Protein AF-0000000080173043 (afdb_homodimer)

Organism: Aquarana catesbeiana (NCBI:txid8400)

Sequence (232 aa):
FSINLGTAENNLAIHFDARFDYLGWKRTIVFNSLKAGAFGEELRESFFPLQDGSDTLVCFQFEKDKFLVQLPTGKPLSFPVRFPIEEITYLSISYLQLKSITINEASRNRGAACPTFSINLGTAENNLAIHFDARFDYLGWKRTIVFNSLKAGAFGEELRESFFPLQDGSDTLVCFQFEKDKFLVQLPTGKPLSFPVRFPIEEITYLSISYLQLKSITINEASRNRGAACPT

Secondary structure (DSSP, 8-state):
-EEEEEEETTEEEEEEEEE---TTPPPEEEEEEEETTEE---EEE------TTS-EEEEEEE-SSEEEEE-SSSSPEEEE--S--S---EEEEESSEEEEEEEEEE-TT-------/-EEEEEEETTEEEEEEEEE---TTPPPEEEEEEEETTEE---EEE------TTS-EEEEEEE-SSEEEEE-SSSSPEEEE--S--S---EEEEESSEEEEEEEEEE-TT-------

InterPro domains:
  IPR001079 Galectin, carbohydrate recognition domain [PF00337] (1-102)
  IPR001079 Galectin, carbohydrate recognition domain [PS51304] (1-104)
  IPR001079 Galectin, carbohydrate recognition domain [SM00276] (1-104)
  IPR001079 Galectin, carbohydrate recognition domain [SM00908] (1-103)
  IPR001079 Galectin, carbohydrate recognition domain [cd00070] (1-94)
  IPR013320 Concanavalin A-like lectin/glucanase domain superfamily [SSF49899] (1-102)
  IPR044156 Galectin-like [PTHR11346] (1-103)

Radius of gyration: 17.74 Å; Cα contacts (8 Å, |Δi|>4): 569; chains: 2; bounding box: 37×51×38 Å

Solvent-accessible surface area (backbone atoms only — not comparable to full-atom values): 12752 Å² total; per-residue (Å²): 75,34,44,34,38,13,62,39,98,41,31,22,62,36,35,40,34,48,42,68,63,58,94,84,43,73,45,31,32,36,37,33,32,25,55,85,67,39,70,62,72,75,45,77,37,73,76,60,72,71,59,88,81,44,68,43,52,42,33,40,32,60,51,96,61,29,34,39,38,35,48,79,50,80,73,62,44,78,43,64,54,84,62,94,68,95,61,67,35,21,36,46,65,41,93,53,39,80,25,31,43,32,40,34,28,14,31,85,85,54,89,63,76,77,89,116,74,36,43,35,37,13,62,38,98,42,31,22,61,35,36,40,33,49,43,67,61,57,95,83,43,74,46,30,32,37,36,32,32,24,56,84,68,38,70,58,72,74,45,76,37,72,77,63,74,70,58,87,81,44,68,44,52,41,33,41,33,60,50,95,62,30,34,39,38,34,48,80,50,78,72,62,44,78,43,66,55,84,62,95,69,95,60,69,35,21,36,45,66,40,93,54,42,81,26,31,46,32,40,34,28,15,31,86,83,55,88,63,76,77,88,115

Nearest PDB structures (foldseek):
  3wud-assembly1_A-2  TM=9.381E-01  e=2.881E-07  Xenopus laevis
  1gan-assembly1_B  TM=9.298E-01  e=5.821E-07  Rhinella arenarum
  1a78-assembly1_B  TM=9.290E-01  e=1.055E-06  Rhinella arenarum
  3ajy-assembly1_C  TM=9.252E-01  e=2.794E-06  unclassified
  3ajz-assembly1_A  TM=8.209E-01  e=4.547E-06  unclassified

pLDDT: mean 87.27, std 15.91, range [34.16, 98.62]

Foldseek 3Di:
DWKFWAADPQFTQKIWDFDDDDPPDQTKIWIWTGDNNDIDDIDIDRDHPDDPPDDWDWDWFDDPFWIWIDTPDDGTDIGTRPDDGPDTDDMDDPPDDDDDDDDDDDDPPDRDDPDD/DWKFWAADPQFTQKIWDFDDDDPPDQTKIWIWTGDNNDIDDIDIDNDHPDDPPDDWDWDWFDDPFWIWIDTPDDGTDIDTRPDDGPDTDDMDDPPDDDDDDDDDDDDPPDRDDDDD

Structure (mmCIF, N/CA/C/O backbone):
data_AF-0000000080173043-model_v1
#
loop_
_entity.id
_entity.type
_entity.pdbx_description
1 polymer Galectin
#
loop_
_atom_site.group_PDB
_atom_site.id
_atom_site.type_symbol
_atom_site.label_atom_id
_atom_site.label_alt_id
_atom_site.label_comp_id
_atom_site.label_asym_id
_atom_site.label_entity_id
_atom_site.label_seq_id
_atom_site.pdbx_PDB_ins_code
_atom_site.Cartn_x
_atom_site.Cartn_y
_atom_site.Cartn_z
_atom_site.occupancy
_atom_site.B_iso_or_equiv
_atom_site.auth_seq_id
_atom_site.auth_comp_id
_atom_site.auth_asym_id
_atom_site.auth_atom_id
_atom_site.pdbx_PDB_model_num
ATOM 1 N N . PHE A 1 1 ? -7.516 11.68 9.609 1 91.19 1 PHE A N 1
ATOM 2 C CA . PHE A 1 1 ? -6.969 10.344 9.422 1 91.19 1 PHE A CA 1
ATOM 3 C C . PHE A 1 1 ? -5.473 10.406 9.133 1 91.19 1 PHE A C 1
ATOM 5 O O . PHE A 1 1 ? -4.953 11.461 8.766 1 91.19 1 PHE A O 1
ATOM 12 N N . SER A 1 2 ? -4.828 9.297 9.328 1 95.06 2 SER A N 1
ATOM 13 C CA . SER A 1 2 ? -3.391 9.25 9.07 1 95.06 2 SER A CA 1
ATOM 14 C C . SER A 1 2 ? -3.006 7.996 8.297 1 95.06 2 SER A C 1
ATOM 16 O O . SER A 1 2 ? -3.682 6.969 8.391 1 95.06 2 SER A O 1
ATOM 18 N N . ILE A 1 3 ? -2.039 8.156 7.488 1 96.62 3 ILE A N 1
ATOM 19 C CA . ILE A 1 3 ? -1.404 7.062 6.766 1 96.62 3 ILE A CA 1
ATOM 20 C C . ILE A 1 3 ? 0.094 7.047 7.062 1 96.62 3 ILE A C 1
ATOM 22 O O . ILE A 1 3 ? 0.768 8.07 6.938 1 96.62 3 ILE A O 1
ATOM 26 N N . ASN A 1 4 ? 0.562 5.887 7.445 1 97.94 4 ASN A N 1
ATOM 27 C CA . ASN A 1 4 ? 1.963 5.734 7.828 1 97.94 4 ASN A CA 1
ATOM 28 C C . ASN A 1 4 ? 2.674 4.715 6.941 1 97.94 4 ASN A C 1
ATOM 30 O O . ASN A 1 4 ? 2.152 3.625 6.695 1 97.94 4 ASN A O 1
ATOM 34 N N . LEU A 1 5 ? 3.816 5.105 6.414 1 98.06 5 LEU A N 1
ATOM 35 C CA . LEU A 1 5 ? 4.676 4.195 5.668 1 98.06 5 LEU A CA 1
ATOM 36 C C . LEU A 1 5 ? 6.09 4.188 6.246 1 98.06 5 LEU A C 1
ATOM 38 O O . LEU A 1 5 ? 6.637 5.246 6.566 1 98.06 5 LEU A O 1
ATOM 42 N N . GLY A 1 6 ? 6.641 3.047 6.434 1 97.94 6 GLY A N 1
ATOM 43 C CA . GLY A 1 6 ? 8 2.91 6.934 1 97.94 6 GLY A CA 1
ATOM 44 C C . GLY A 1 6 ? 8.438 1.466 7.094 1 97.94 6 GLY A C 1
ATOM 45 O O . GLY A 1 6 ? 8.125 0.623 6.25 1 97.94 6 GLY A O 1
ATOM 46 N N . THR A 1 7 ? 9.234 1.204 8.117 1 97.12 7 THR A N 1
ATOM 47 C CA . THR A 1 7 ? 9.727 -0.153 8.312 1 97.12 7 THR A CA 1
ATOM 48 C C . THR A 1 7 ? 9.141 -0.759 9.586 1 97.12 7 THR A C 1
ATOM 50 O O . THR A 1 7 ? 9.211 -1.973 9.797 1 97.12 7 THR A O 1
ATOM 53 N N . ALA A 1 8 ? 8.664 0.053 10.43 1 96.5 8 ALA A N 1
ATOM 54 C CA . ALA A 1 8 ? 8.023 -0.346 11.68 1 96.5 8 ALA A CA 1
ATOM 55 C C . ALA A 1 8 ? 7.164 0.783 12.242 1 96.5 8 ALA A C 1
ATOM 57 O O . ALA A 1 8 ? 7.227 1.918 11.766 1 96.5 8 ALA A O 1
ATOM 58 N N . GLU A 1 9 ? 6.297 0.465 13.203 1 96.81 9 GLU A N 1
ATOM 59 C CA . GLU A 1 9 ? 5.414 1.443 13.836 1 96.81 9 GLU A CA 1
ATOM 60 C C . GLU A 1 9 ? 6.207 2.625 14.391 1 96.81 9 GLU A C 1
ATOM 62 O O . GLU A 1 9 ? 5.723 3.758 14.391 1 96.81 9 GLU A O 1
ATOM 67 N N . ASN A 1 10 ? 7.473 2.32 14.844 1 97.69 10 ASN A N 1
ATOM 68 C CA . ASN A 1 10 ? 8.266 3.387 15.445 1 97.69 10 ASN A CA 1
ATOM 69 C C . ASN A 1 10 ? 9.32 3.914 14.477 1 97.69 10 ASN A C 1
ATOM 71 O O . ASN A 1 10 ? 10.25 4.621 14.883 1 97.69 10 ASN A O 1
ATOM 75 N N . ASN A 1 11 ? 9.367 3.496 13.258 1 97.81 11 ASN A N 1
ATOM 76 C CA . ASN A 1 11 ? 10.258 3.951 12.195 1 97.81 11 ASN A CA 1
ATOM 77 C C . ASN A 1 11 ? 9.5 4.254 10.906 1 97.81 11 ASN A C 1
ATOM 79 O O . ASN A 1 11 ? 9.438 3.418 10.008 1 97.81 11 ASN A O 1
ATOM 83 N N . LEU A 1 12 ? 8.945 5.465 10.836 1 98.38 12 LEU A N 1
ATOM 84 C CA . LEU A 1 12 ? 8.117 5.902 9.727 1 98.38 12 LEU A CA 1
ATOM 85 C C . LEU A 1 12 ? 8.891 6.832 8.797 1 98.38 12 LEU A C 1
ATOM 87 O O . LEU A 1 12 ? 9.391 7.871 9.227 1 98.38 12 LEU A O 1
ATOM 91 N N . ALA A 1 13 ? 9.039 6.402 7.539 1 98.31 13 ALA A N 1
ATOM 92 C CA . ALA A 1 13 ? 9.617 7.277 6.527 1 98.31 13 ALA A CA 1
ATOM 93 C C . ALA A 1 13 ? 8.734 8.5 6.285 1 98.31 13 ALA A C 1
ATOM 95 O O . ALA A 1 13 ? 9.234 9.602 6.078 1 98.31 13 ALA A O 1
ATOM 96 N N . ILE A 1 14 ? 7.453 8.297 6.363 1 98.5 14 ILE A N 1
ATOM 97 C CA . ILE A 1 14 ? 6.508 9.391 6.195 1 98.5 14 ILE A CA 1
ATOM 98 C C . ILE A 1 14 ? 5.246 9.117 7.008 1 98.5 14 ILE A C 1
ATOM 100 O O . ILE A 1 14 ? 4.711 8.008 6.977 1 98.5 14 ILE A O 1
ATOM 104 N N . HIS A 1 15 ? 4.84 9.977 7.797 1 98.5 15 HIS A N 1
ATOM 105 C CA . HIS A 1 15 ? 3.562 10.094 8.492 1 98.5 15 HIS A CA 1
ATOM 106 C C . HIS A 1 15 ? 2.686 11.164 7.852 1 98.5 15 HIS A C 1
ATOM 108 O O . HIS A 1 15 ? 3.051 12.344 7.828 1 98.5 15 HIS A O 1
ATOM 114 N N . PHE A 1 16 ? 1.688 10.789 7.234 1 97.81 16 PHE A N 1
ATOM 115 C CA . PHE A 1 16 ? 0.686 11.672 6.645 1 97.81 16 PHE A CA 1
ATOM 116 C C . PHE A 1 16 ? -0.524 11.805 7.562 1 97.81 16 PHE A C 1
ATOM 118 O O . PHE A 1 16 ? -1.125 10.805 7.953 1 97.81 16 PHE A O 1
ATOM 125 N N . ASP A 1 17 ? -0.94 13.07 7.844 1 96 17 ASP A N 1
ATOM 126 C CA . ASP A 1 17 ? -2.061 13.312 8.75 1 96 17 ASP A CA 1
ATOM 127 C C . ASP A 1 17 ? -2.965 14.422 8.219 1 96 17 ASP A C 1
ATOM 129 O O . ASP A 1 17 ? -2.547 15.578 8.125 1 96 17 ASP A O 1
ATOM 133 N N . ALA A 1 18 ? -4.129 14.062 7.797 1 93.19 18 ALA A N 1
ATOM 134 C CA . ALA A 1 18 ? -5.145 15.023 7.387 1 93.19 18 ALA A CA 1
ATOM 135 C C . ALA A 1 18 ? -6.027 15.43 8.562 1 93.19 18 ALA A C 1
ATOM 137 O O . ALA A 1 18 ? -6.848 14.633 9.031 1 93.19 18 ALA A O 1
ATOM 138 N N . ARG A 1 19 ? -5.836 16.578 9.031 1 90.25 19 ARG A N 1
ATOM 139 C CA . ARG A 1 19 ? -6.574 17.078 10.188 1 90.25 19 ARG 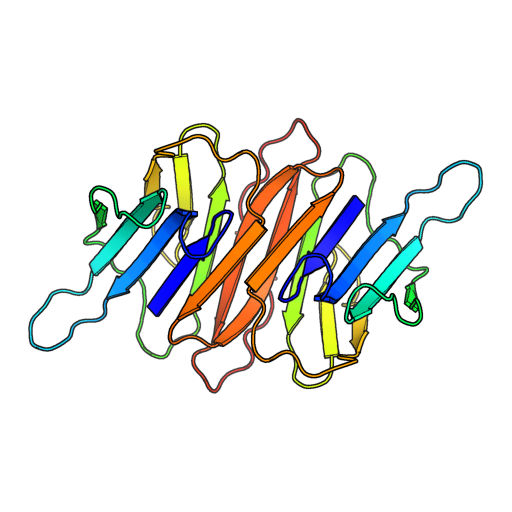A CA 1
ATOM 140 C C . ARG A 1 19 ? -7.738 17.953 9.758 1 90.25 19 ARG A C 1
ATOM 142 O O . ARG A 1 19 ? -7.531 19.062 9.25 1 90.25 19 ARG A O 1
ATOM 149 N N . PHE A 1 20 ? -8.859 17.422 9.977 1 85.75 20 PHE A N 1
ATOM 150 C CA . PHE A 1 20 ? -10.062 18.156 9.586 1 85.75 20 PHE A CA 1
ATOM 151 C C . PHE A 1 20 ? -10.461 19.156 10.664 1 85.75 20 PHE A C 1
ATOM 153 O O . PHE A 1 20 ? -10.086 19 11.828 1 85.75 20 PHE A O 1
ATOM 160 N N . ASP A 1 21 ? -10.891 20.219 10.211 1 72.56 21 ASP A N 1
ATOM 161 C CA . ASP A 1 21 ? -11.25 21.344 11.078 1 72.56 21 ASP A CA 1
ATOM 162 C C . ASP A 1 21 ? -12.094 20.875 12.258 1 72.56 21 ASP A C 1
ATOM 164 O O . ASP A 1 21 ? -13.062 20.141 12.086 1 72.56 21 ASP A O 1
ATOM 168 N N . TYR A 1 22 ? -11.297 20.875 13.461 1 66 22 TYR A N 1
ATOM 169 C CA . TYR A 1 22 ? -12.109 20.828 14.672 1 66 22 TYR A CA 1
ATOM 170 C C . TYR A 1 22 ? -11.891 22.062 15.531 1 66 22 TYR A C 1
ATOM 172 O O . TYR A 1 22 ? -10.75 22.484 15.734 1 66 22 TYR A O 1
ATOM 180 N N . LEU A 1 23 ? -12.898 22.531 16.031 1 63.47 23 LEU A N 1
ATOM 181 C CA . LEU A 1 23 ? -13.023 23.594 17.016 1 63.47 23 LEU A CA 1
ATOM 182 C C . LEU A 1 23 ? -12.195 24.812 16.609 1 63.47 23 LEU A C 1
ATOM 184 O O . LEU A 1 23 ? -11.422 25.328 17.422 1 63.47 23 LEU A O 1
ATOM 188 N N . GLY A 1 24 ? -12.172 25.156 15.32 1 67.75 24 GLY A N 1
ATOM 189 C CA . GLY A 1 24 ? -11.562 26.438 14.984 1 67.75 24 GLY A CA 1
ATOM 190 C C . GLY A 1 24 ? -10.211 26.297 14.32 1 67.75 24 GLY A C 1
ATOM 191 O O . GLY A 1 24 ? -9.641 27.281 13.836 1 67.75 24 GLY A O 1
ATOM 192 N N . TRP A 1 25 ? -9.703 25.094 14.391 1 69.94 25 TRP A N 1
ATOM 193 C CA . TRP A 1 25 ? -8.414 24.922 13.727 1 69.94 25 TRP A CA 1
ATOM 194 C C . TRP A 1 25 ? -8.609 24.688 12.227 1 69.94 25 TRP A C 1
ATOM 196 O O . TRP A 1 25 ? -9.609 24.109 11.805 1 69.94 25 TRP A O 1
ATOM 206 N N . LYS A 1 26 ? -7.793 25.328 11.477 1 83.5 26 LYS A N 1
ATOM 207 C CA . LYS A 1 26 ? -7.805 25.203 10.023 1 83.5 26 LYS A CA 1
ATOM 208 C C . LYS A 1 26 ? -7.465 23.766 9.594 1 83.5 26 LYS A C 1
ATOM 210 O O . LYS A 1 26 ? -6.617 23.125 10.203 1 83.5 26 LYS A O 1
ATOM 215 N N . ARG A 1 27 ? -8.227 23.297 8.672 1 89.56 27 ARG A N 1
ATOM 216 C CA . ARG A 1 27 ? -7.902 22.031 8.023 1 89.56 27 ARG A CA 1
ATOM 217 C C . ARG A 1 27 ? -6.461 22.031 7.52 1 89.56 27 ARG A C 1
ATOM 219 O O . ARG A 1 27 ? -6.031 22.969 6.859 1 89.56 27 ARG A O 1
ATOM 226 N N . THR A 1 28 ? -5.742 21.016 7.918 1 93.25 28 THR A N 1
ATOM 227 C CA . THR A 1 28 ? -4.324 21.016 7.574 1 93.25 28 THR A CA 1
ATOM 228 C C . THR A 1 28 ? -3.834 19.609 7.293 1 93.25 28 THR A C 1
ATOM 230 O O . THR A 1 28 ? -4.297 18.641 7.914 1 93.25 28 THR A O 1
ATOM 233 N N . ILE A 1 29 ? -3.018 19.531 6.332 1 95.56 29 ILE A N 1
ATOM 234 C CA . ILE A 1 29 ? -2.264 18.297 6.113 1 95.56 29 ILE A CA 1
ATOM 235 C C . ILE A 1 29 ? -0.888 18.406 6.762 1 95.56 29 ILE A C 1
ATOM 237 O O . ILE A 1 29 ? -0.167 19.391 6.539 1 95.56 29 ILE A O 1
ATOM 241 N N . VAL A 1 30 ? -0.576 17.469 7.574 1 97.12 30 VAL A N 1
ATOM 242 C CA . VAL A 1 30 ? 0.708 17.469 8.266 1 97.12 30 VAL A CA 1
ATOM 243 C C . VAL A 1 30 ? 1.531 16.25 7.836 1 97.12 30 VAL A C 1
ATOM 245 O O . VAL A 1 30 ? 1.024 15.125 7.805 1 97.12 30 VAL A O 1
ATOM 248 N N . PHE A 1 31 ? 2.809 16.5 7.445 1 98.38 31 PHE A N 1
ATOM 249 C CA . PHE A 1 31 ? 3.785 15.453 7.188 1 98.38 31 PHE A CA 1
ATOM 250 C C . PHE A 1 31 ? 4.852 15.422 8.281 1 98.38 31 PHE A C 1
ATOM 252 O O . PHE A 1 31 ? 5.207 16.469 8.828 1 98.38 31 PHE A O 1
ATOM 259 N N . ASN A 1 32 ? 5.285 14.273 8.57 1 98.62 32 ASN A N 1
ATOM 260 C CA . ASN A 1 32 ? 6.422 14.086 9.469 1 98.62 32 ASN A CA 1
ATOM 261 C C . ASN A 1 32 ? 7.102 12.742 9.242 1 98.62 32 ASN A C 1
ATOM 263 O O . ASN A 1 32 ? 6.672 11.961 8.391 1 98.62 32 ASN A O 1
ATOM 267 N N . SER A 1 33 ? 8.18 12.5 9.844 1 98.56 33 SER A N 1
ATOM 268 C CA . SER A 1 33 ? 8.844 11.203 9.93 1 98.56 33 SER A CA 1
ATOM 269 C C . SER A 1 33 ? 9.039 10.781 11.383 1 98.56 33 SER A C 1
ATOM 271 O O . SER A 1 33 ? 8.93 11.602 12.297 1 98.56 33 SER A O 1
ATOM 273 N N . LEU A 1 34 ? 9.133 9.609 11.586 1 98.44 34 LEU A N 1
ATOM 274 C CA . LEU A 1 34 ? 9.391 9.031 12.898 1 98.44 34 LEU A CA 1
ATOM 275 C C . LEU A 1 34 ? 10.617 8.125 12.867 1 98.44 34 LEU A C 1
ATOM 277 O O . LEU A 1 34 ? 10.664 7.152 12.109 1 98.44 34 LEU A O 1
ATOM 281 N N . LYS A 1 35 ? 11.594 8.492 13.633 1 97.38 35 LYS A N 1
ATOM 282 C CA . LYS A 1 35 ? 12.812 7.691 13.711 1 97.38 35 LYS A CA 1
ATOM 283 C C . LYS A 1 35 ? 13.055 7.203 15.141 1 97.38 35 LYS A C 1
ATOM 285 O O . LYS A 1 35 ? 13.195 8.008 16.062 1 97.38 35 LYS A O 1
ATOM 290 N N . ALA A 1 36 ? 13.039 5.906 15.258 1 96.81 36 ALA A N 1
ATOM 291 C CA . ALA A 1 36 ? 13.266 5.293 16.562 1 96.81 36 ALA A CA 1
ATOM 292 C C . ALA A 1 36 ? 12.312 5.867 17.609 1 96.81 36 ALA A C 1
ATOM 294 O O . ALA A 1 36 ? 12.734 6.242 18.703 1 96.81 36 ALA A O 1
ATOM 295 N N . GLY A 1 37 ? 11.086 6.086 17.188 1 97.56 37 GLY A N 1
ATOM 296 C CA . GLY A 1 37 ? 10.031 6.496 18.094 1 97.56 37 GLY A CA 1
ATOM 297 C C . GLY A 1 37 ? 9.984 7.996 18.328 1 97.56 37 GLY A C 1
ATOM 298 O O . GLY A 1 37 ? 9.203 8.484 19.141 1 97.56 37 GLY A O 1
ATOM 299 N N . ALA A 1 38 ? 10.82 8.734 17.625 1 98.06 38 ALA A N 1
ATOM 300 C CA . ALA A 1 38 ? 10.836 10.188 17.797 1 98.06 38 ALA A CA 1
ATOM 301 C C . ALA A 1 38 ? 10.406 10.883 16.5 1 98.06 38 ALA A C 1
ATOM 303 O O . ALA A 1 38 ? 10.992 10.656 15.445 1 98.06 38 ALA A O 1
ATOM 304 N N . PHE A 1 39 ? 9.492 11.711 16.641 1 98.25 39 PHE A N 1
ATOM 305 C CA . PHE A 1 39 ? 9.031 12.492 15.508 1 98.25 39 PHE A CA 1
ATOM 306 C C . PHE A 1 39 ? 10.055 13.555 15.133 1 98.25 39 PHE A C 1
ATOM 308 O O . PHE A 1 39 ? 10.734 14.109 16 1 98.25 39 PHE A O 1
ATOM 315 N N . GLY A 1 40 ? 10.156 13.812 13.805 1 98.19 40 GLY A N 1
ATOM 316 C CA . GLY A 1 40 ? 10.93 14.945 13.328 1 98.19 40 GLY A CA 1
ATOM 317 C C . GLY A 1 40 ? 10.148 16.25 13.32 1 98.19 40 GLY A C 1
ATOM 318 O O . GLY A 1 40 ? 9.297 16.469 14.188 1 98.19 40 GLY A O 1
ATOM 319 N N . GLU A 1 41 ? 10.547 17.109 12.398 1 98.06 41 GLU A N 1
ATOM 320 C CA . GLU A 1 41 ? 9.852 18.391 12.25 1 98.06 41 GLU A CA 1
ATOM 321 C C . GLU A 1 41 ? 8.602 18.234 11.383 1 98.06 41 GLU A C 1
ATOM 323 O O . GLU A 1 41 ? 8.664 17.656 10.297 1 98.06 41 GLU A O 1
ATOM 328 N N . GLU A 1 42 ? 7.559 18.75 11.852 1 98 42 GLU A N 1
ATOM 329 C CA . GLU A 1 42 ? 6.328 18.703 11.062 1 98 42 GLU A CA 1
ATOM 330 C C . GLU A 1 42 ? 6.414 19.625 9.852 1 98 42 GLU A C 1
ATOM 332 O O . GLU A 1 42 ? 6.941 20.734 9.953 1 98 42 GLU A O 1
ATOM 337 N N . LEU A 1 43 ? 6.016 19.172 8.766 1 97.69 43 LEU A N 1
ATOM 338 C CA . LEU A 1 43 ? 5.715 19.984 7.594 1 97.69 43 LEU A CA 1
ATOM 339 C C . LEU A 1 43 ? 4.211 20.125 7.398 1 97.69 43 LEU A C 1
ATOM 341 O O . LEU A 1 43 ? 3.504 19.125 7.258 1 97.69 43 LEU A O 1
ATOM 345 N N . ARG A 1 44 ? 3.725 21.297 7.355 1 95.75 44 ARG A N 1
ATOM 346 C CA . ARG A 1 44 ? 2.291 21.547 7.289 1 95.75 44 ARG A CA 1
ATOM 347 C C . ARG A 1 44 ? 1.912 22.203 5.957 1 95.75 44 ARG A C 1
ATOM 349 O O . ARG A 1 44 ? 2.623 23.078 5.461 1 95.75 44 ARG A O 1
ATOM 356 N N . GLU A 1 45 ? 0.879 21.672 5.438 1 94.5 45 GLU A N 1
ATOM 357 C CA . GLU A 1 45 ? 0.344 22.219 4.188 1 94.5 45 GLU A CA 1
ATOM 358 C C . GLU A 1 45 ? -1.039 22.828 4.398 1 94.5 45 GLU A C 1
ATOM 360 O O . GLU A 1 45 ? -1.891 22.234 5.066 1 94.5 45 GLU A O 1
ATOM 365 N N . SER A 1 46 ? -1.256 23.984 3.775 1 87.25 46 SER A N 1
ATOM 366 C CA . SER A 1 46 ? -2.543 24.656 3.92 1 87.25 46 SER A CA 1
ATOM 367 C C . SER A 1 46 ? -3.529 24.203 2.852 1 87.25 46 SER A C 1
ATOM 369 O O . SER A 1 46 ? -4.746 24.312 3.037 1 87.25 46 SER A O 1
ATOM 371 N N . PHE A 1 47 ? -3.031 23.812 1.778 1 89.69 47 PHE A N 1
ATOM 372 C CA . PHE A 1 47 ? -3.902 23.25 0.749 1 89.69 47 PHE A CA 1
ATOM 373 C C . PHE A 1 47 ? -4.543 21.953 1.226 1 89.69 47 PHE A C 1
ATOM 375 O O . PHE A 1 47 ? -3.846 21 1.579 1 89.69 47 PHE A O 1
ATOM 382 N N . PHE A 1 48 ? -5.836 21.922 1.292 1 91.12 48 PHE A N 1
ATOM 383 C CA . PHE A 1 48 ? -6.555 20.797 1.878 1 91.12 48 PHE A CA 1
ATOM 384 C C . PHE A 1 48 ? -7.637 20.281 0.932 1 91.12 48 PHE A C 1
ATOM 386 O O . PHE A 1 48 ? -8.812 20.625 1.09 1 91.12 48 PHE A O 1
ATOM 393 N N . PRO A 1 49 ? -7.363 19.438 0.031 1 91.19 49 PRO A N 1
ATOM 394 C CA . PRO A 1 49 ? -8.289 18.969 -1.007 1 91.19 49 PRO A CA 1
ATOM 395 C C . PRO A 1 49 ? -9.078 17.734 -0.59 1 91.19 49 PRO A C 1
ATOM 397 O O . PRO A 1 49 ? -9.305 16.844 -1.407 1 91.19 49 PRO A O 1
ATOM 400 N N . LEU A 1 50 ? -9.344 17.5 0.694 1 89.69 50 LEU A N 1
ATOM 401 C CA . LEU A 1 50 ? -10.062 16.328 1.179 1 89.69 50 LEU A CA 1
ATOM 402 C C . LEU A 1 50 ? -11.383 16.719 1.822 1 89.69 50 LEU A C 1
ATOM 404 O O . LEU A 1 50 ? -11.477 17.781 2.455 1 89.69 50 LEU A O 1
ATOM 408 N N . GLN A 1 51 ? -12.273 16 1.479 1 84.12 51 GLN A N 1
ATOM 409 C CA . GLN A 1 51 ? -13.594 16.203 2.061 1 84.12 51 GLN A CA 1
ATOM 410 C C . GLN A 1 51 ? -13.906 15.141 3.105 1 84.12 51 GLN A C 1
ATOM 412 O O . GLN A 1 51 ? -13.766 13.945 2.842 1 84.12 51 GLN A O 1
ATOM 417 N N . ASP A 1 52 ? -14.289 15.578 4.176 1 78.38 52 ASP A N 1
ATOM 418 C CA . ASP A 1 52 ? -14.641 14.664 5.254 1 78.38 52 ASP A CA 1
ATOM 419 C C . ASP A 1 52 ? -15.797 13.758 4.852 1 78.38 52 ASP A C 1
ATOM 421 O O . ASP A 1 52 ? -16.766 14.211 4.227 1 78.38 52 ASP A O 1
ATOM 425 N N . GLY A 1 53 ? -15.656 12.453 5.109 1 75.38 53 GLY A N 1
ATOM 426 C CA . GLY A 1 53 ? -16.719 11.508 4.828 1 75.38 53 GLY A CA 1
ATOM 427 C C . GLY A 1 53 ? -16.688 10.961 3.416 1 75.38 53 GLY A C 1
ATOM 428 O O . GLY A 1 53 ? -17.516 10.133 3.037 1 75.38 53 GLY A O 1
ATOM 429 N N . SER A 1 54 ? -15.773 11.461 2.59 1 79.19 54 SER A N 1
ATOM 430 C CA . SER A 1 54 ? -15.664 10.984 1.213 1 79.19 54 SER A CA 1
ATOM 431 C C . SER A 1 54 ? -14.539 9.977 1.063 1 79.19 54 SER A C 1
ATOM 433 O O . SER A 1 54 ? -13.617 9.938 1.884 1 79.19 54 SER A O 1
ATOM 435 N N . ASP A 1 55 ? -14.773 9.125 0.039 1 82.62 55 ASP A N 1
ATOM 436 C CA . ASP A 1 55 ? -13.664 8.242 -0.309 1 82.62 55 ASP A CA 1
ATOM 437 C C . ASP A 1 55 ? -12.438 9.039 -0.752 1 82.62 55 ASP A C 1
ATOM 439 O O . ASP A 1 55 ? -12.578 10.078 -1.401 1 82.62 55 ASP A O 1
ATOM 443 N N . THR A 1 56 ? -11.375 8.594 -0.264 1 86.38 56 THR A N 1
ATOM 444 C CA . THR A 1 56 ? -10.164 9.328 -0.593 1 86.38 56 THR A CA 1
ATOM 445 C C . THR A 1 56 ? -9.109 8.406 -1.198 1 86.38 56 THR A C 1
ATOM 447 O O . THR A 1 56 ? -8.992 7.246 -0.796 1 86.38 56 THR A O 1
ATOM 450 N N . LEU A 1 57 ? -8.516 8.953 -2.186 1 89.69 57 LEU A N 1
ATOM 451 C CA . LEU A 1 57 ? -7.379 8.297 -2.822 1 89.69 57 LEU A CA 1
ATOM 452 C C . LEU A 1 57 ? -6.094 9.086 -2.596 1 89.69 57 LEU A C 1
ATOM 454 O O . LEU A 1 57 ? -6.027 10.273 -2.91 1 89.69 57 LEU A O 1
ATOM 458 N N . VAL A 1 58 ? -5.16 8.438 -1.895 1 93.5 58 VAL A N 1
ATOM 459 C CA . VAL A 1 58 ? -3.863 9.07 -1.675 1 93.5 58 VAL A CA 1
ATOM 460 C C . VAL A 1 58 ? -2.766 8.234 -2.336 1 93.5 58 VAL A C 1
ATOM 462 O O . VAL A 1 58 ? -2.672 7.027 -2.111 1 93.5 58 VAL A O 1
ATOM 465 N N . CYS A 1 59 ? -1.953 8.859 -3.127 1 95 59 CYS A N 1
ATOM 466 C CA . CYS A 1 59 ? -0.855 8.18 -3.803 1 95 59 CYS A CA 1
ATOM 467 C C . CYS A 1 59 ? 0.492 8.695 -3.312 1 95 59 CYS A C 1
ATOM 469 O O . CYS A 1 59 ? 0.738 9.906 -3.316 1 95 59 CYS A O 1
ATOM 471 N N . PHE A 1 60 ? 1.31 7.77 -2.863 1 96.12 60 PHE A N 1
ATOM 472 C CA . PHE A 1 60 ? 2.672 8.062 -2.439 1 96.12 60 PHE A CA 1
ATOM 473 C C . PHE A 1 60 ? 3.678 7.586 -3.48 1 96.12 60 PHE A C 1
ATOM 475 O O . PHE A 1 60 ? 3.801 6.383 -3.727 1 96.12 60 PHE A O 1
ATOM 482 N N . GLN A 1 61 ? 4.367 8.508 -4.066 1 94.56 61 GLN A N 1
ATOM 483 C CA . GLN A 1 61 ? 5.449 8.18 -4.988 1 94.56 61 GLN A CA 1
ATOM 484 C C . GLN A 1 61 ? 6.809 8.336 -4.316 1 94.56 61 GLN A C 1
ATOM 486 O O . GLN A 1 61 ? 7.07 9.352 -3.66 1 94.56 61 GLN A O 1
ATOM 491 N N . PHE A 1 62 ? 7.602 7.355 -4.535 1 93.62 62 PHE A N 1
ATOM 492 C CA . PHE A 1 62 ? 8.891 7.324 -3.854 1 93.62 62 PHE A CA 1
ATOM 493 C C . PHE A 1 62 ? 10.008 7.762 -4.793 1 93.62 62 PHE A C 1
ATOM 495 O O . PHE A 1 62 ? 10.281 7.094 -5.789 1 93.62 62 PHE A O 1
ATOM 502 N N . GLU A 1 63 ? 10.578 8.82 -4.457 1 92 63 GLU A N 1
ATOM 503 C CA . GLU A 1 63 ? 11.781 9.273 -5.148 1 92 63 GLU A CA 1
ATOM 504 C C . GLU A 1 63 ? 13.008 9.172 -4.25 1 92 63 GLU A C 1
ATOM 506 O O . GLU A 1 63 ? 12.898 8.812 -3.076 1 92 63 GLU A O 1
ATOM 511 N N . LYS A 1 64 ? 14.164 9.398 -4.824 1 90.19 64 LYS A N 1
ATOM 512 C CA . LYS A 1 64 ? 15.422 9.242 -4.102 1 90.19 64 LYS A CA 1
ATOM 513 C C . LYS A 1 64 ? 15.492 10.188 -2.908 1 90.19 64 LYS A C 1
ATOM 515 O O . LYS A 1 64 ? 15.945 9.805 -1.826 1 90.19 64 LYS A O 1
ATOM 520 N N . ASP A 1 65 ? 15 11.438 -3.072 1 94.94 65 ASP A N 1
ATOM 521 C CA . ASP A 1 65 ? 15.242 12.438 -2.039 1 94.94 65 ASP A CA 1
ATOM 522 C C . ASP A 1 65 ? 13.922 12.938 -1.448 1 94.94 65 ASP A C 1
ATOM 524 O O . ASP A 1 65 ? 13.922 13.727 -0.502 1 94.94 65 ASP A O 1
ATOM 528 N N . LYS A 1 66 ? 12.812 12.438 -2.045 1 96.75 66 LYS A N 1
ATOM 529 C CA . LYS A 1 66 ? 11.539 12.945 -1.549 1 96.75 66 LYS A CA 1
ATOM 530 C C . LYS A 1 66 ? 10.406 11.953 -1.822 1 96.75 66 LYS A C 1
ATOM 532 O O . LYS A 1 66 ? 10.57 11.023 -2.617 1 96.75 66 LYS A O 1
ATOM 537 N N . PHE A 1 67 ? 9.344 12.148 -1.109 1 96.62 67 PHE A N 1
ATOM 538 C CA . PHE A 1 67 ? 8.047 11.57 -1.426 1 96.62 67 PHE A CA 1
ATOM 539 C C . PHE A 1 67 ? 7.16 12.578 -2.143 1 96.62 67 PHE A C 1
ATOM 541 O O . PHE A 1 67 ? 7.109 13.75 -1.755 1 96.62 67 PHE A O 1
ATOM 548 N N . LEU A 1 68 ? 6.57 12.172 -3.168 1 96.81 68 LEU A N 1
ATOM 549 C CA . LEU A 1 68 ? 5.488 12.938 -3.777 1 96.81 68 LEU A CA 1
ATOM 550 C C . LEU A 1 68 ? 4.133 12.352 -3.414 1 96.81 68 LEU A C 1
ATOM 552 O O . LEU A 1 68 ? 3.895 11.156 -3.619 1 96.81 68 LEU A O 1
ATOM 556 N N . VAL A 1 69 ? 3.312 13.148 -2.771 1 96.81 69 VAL A N 1
ATOM 557 C CA . VAL A 1 69 ? 2.002 12.703 -2.316 1 96.81 69 VAL A CA 1
ATOM 558 C C . VAL A 1 69 ? 0.909 13.352 -3.16 1 96.81 69 VAL A C 1
ATOM 560 O O . VAL A 1 69 ? 0.729 14.57 -3.119 1 96.81 69 VAL A O 1
ATOM 563 N N . GLN A 1 70 ? 0.284 12.562 -3.908 1 95.88 70 GLN A N 1
ATOM 564 C CA . GLN A 1 70 ? -0.8 13.039 -4.758 1 95.88 70 GLN A CA 1
ATOM 565 C C . GLN A 1 70 ? -2.152 12.875 -4.07 1 95.88 70 GLN A C 1
ATOM 567 O O . GLN A 1 70 ? -2.508 11.766 -3.65 1 95.88 70 GLN A O 1
ATOM 572 N N . LEU A 1 71 ? -2.859 13.906 -3.988 1 93.88 71 LEU A N 1
ATOM 573 C CA . LEU A 1 71 ? -4.215 13.914 -3.449 1 93.88 71 LEU A CA 1
ATOM 574 C C . LEU A 1 71 ? -5.246 14.016 -4.57 1 93.88 71 LEU A C 1
ATOM 576 O O . LEU A 1 71 ? -4.883 14.094 -5.746 1 93.88 71 LEU A O 1
ATOM 580 N N . PRO A 1 72 ? -6.523 13.93 -4.258 1 88.94 72 PRO A N 1
ATOM 581 C CA . PRO A 1 72 ? -7.543 13.859 -5.309 1 88.94 72 PRO A CA 1
ATOM 582 C C . PRO A 1 72 ? -7.5 15.062 -6.254 1 88.94 72 PRO A C 1
ATOM 584 O O . PRO A 1 72 ? -7.824 14.93 -7.438 1 88.94 72 PRO A O 1
ATOM 587 N N . THR A 1 73 ? -7.156 16.156 -5.727 1 89.19 73 THR A N 1
ATOM 588 C CA . THR A 1 73 ? -7.051 17.344 -6.555 1 89.19 73 THR A CA 1
ATOM 589 C C . THR A 1 73 ? -5.781 18.125 -6.223 1 89.19 73 THR A C 1
ATOM 591 O O . THR A 1 73 ? -5.176 17.922 -5.168 1 89.19 73 THR A O 1
ATOM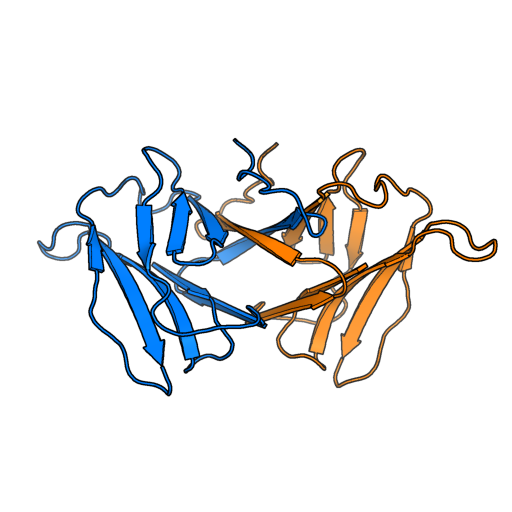 594 N N . GLY A 1 74 ? -5.309 18.906 -7.289 1 91.44 74 GLY A N 1
ATOM 595 C CA . GLY A 1 74 ? -4.141 19.75 -7.062 1 91.44 74 GLY A CA 1
ATOM 596 C C . GLY A 1 74 ? -2.836 19.062 -7.434 1 91.44 74 GLY A C 1
ATOM 597 O O . GLY A 1 74 ? -2.834 17.938 -7.93 1 91.44 74 GLY A O 1
ATOM 598 N N . LYS A 1 75 ? -1.765 19.797 -7.18 1 94.44 75 LYS A N 1
ATOM 599 C CA . LYS A 1 75 ? -0.429 19.281 -7.445 1 94.44 75 LYS A CA 1
ATOM 600 C C . LYS A 1 75 ? 0.043 18.375 -6.305 1 94.44 75 LYS A C 1
ATOM 602 O O . LYS A 1 75 ? -0.405 18.516 -5.168 1 94.44 75 LYS A O 1
ATOM 607 N N . PRO A 1 76 ? 0.92 17.484 -6.68 1 95.81 76 PRO A N 1
ATOM 608 C CA . PRO A 1 76 ? 1.469 16.641 -5.609 1 95.81 76 PRO A CA 1
ATOM 609 C C . PRO A 1 76 ? 2.205 17.453 -4.547 1 95.81 76 PRO A C 1
ATOM 611 O O . PRO A 1 76 ? 2.867 18.438 -4.867 1 95.81 76 PRO A O 1
ATOM 614 N N . LEU A 1 77 ? 2.061 17.031 -3.316 1 97 77 LEU A N 1
ATOM 615 C CA . LEU A 1 77 ? 2.832 17.594 -2.211 1 97 77 LEU A CA 1
ATOM 616 C C . LEU A 1 77 ? 4.16 16.859 -2.049 1 97 77 LEU A C 1
ATOM 618 O O . LEU A 1 77 ? 4.238 15.656 -2.301 1 97 77 LEU A O 1
ATOM 622 N N . SER A 1 78 ? 5.152 17.562 -1.624 1 97.06 78 SER A N 1
ATOM 623 C CA . SER A 1 78 ? 6.484 17 -1.474 1 97.06 78 SER A CA 1
ATOM 624 C C . SER A 1 78 ? 6.879 16.891 -0.004 1 97.06 78 SER A C 1
ATOM 626 O O . SER A 1 78 ? 6.617 17.797 0.783 1 97.06 78 SER A O 1
ATOM 628 N N . PHE A 1 79 ? 7.418 15.812 0.371 1 98.06 79 PHE A N 1
ATOM 629 C CA . PHE A 1 79 ? 8.008 15.594 1.687 1 98.06 79 PHE A CA 1
ATOM 630 C C . PHE A 1 79 ? 9.391 14.977 1.563 1 98.06 79 PHE A C 1
ATOM 632 O O . PHE A 1 79 ? 9.57 13.961 0.88 1 98.06 79 PHE A O 1
ATOM 639 N N . PRO A 1 80 ? 10.375 15.555 2.234 1 97.88 80 PRO A N 1
ATOM 640 C CA . PRO A 1 80 ? 11.734 15.047 2.037 1 97.88 80 PRO A CA 1
ATOM 641 C C . PRO A 1 80 ? 11.961 13.688 2.693 1 97.88 80 PRO A C 1
ATOM 643 O O . PRO A 1 80 ? 11.359 13.391 3.725 1 97.88 80 PRO A O 1
ATOM 646 N N . VAL A 1 81 ? 12.781 12.898 2.037 1 97.19 81 VAL A N 1
ATOM 647 C CA . VAL A 1 81 ? 13.312 11.719 2.715 1 97.19 81 VAL A CA 1
ATOM 648 C C . VAL A 1 81 ? 14.305 12.148 3.793 1 97.19 81 VAL A C 1
ATOM 650 O O . VAL A 1 81 ? 15.398 12.625 3.486 1 97.19 81 VAL A O 1
ATOM 653 N N . ARG A 1 82 ? 14.055 11.977 4.992 1 97.44 82 ARG A N 1
ATOM 654 C CA . ARG A 1 82 ? 14.836 12.555 6.082 1 97.44 82 ARG A CA 1
ATOM 655 C C . ARG A 1 82 ? 15.906 11.578 6.562 1 97.44 82 ARG A C 1
ATOM 657 O O . ARG A 1 82 ? 16.859 11.969 7.234 1 97.44 82 ARG A O 1
ATOM 664 N N . PHE A 1 83 ? 15.719 10.312 6.262 1 95.31 83 PHE A N 1
ATOM 665 C CA . PHE A 1 83 ? 16.703 9.281 6.566 1 95.31 83 PHE A CA 1
ATOM 666 C C . PHE A 1 83 ? 16.562 8.102 5.609 1 95.31 83 PHE A C 1
ATOM 668 O O . PHE A 1 83 ? 15.477 7.855 5.07 1 95.31 83 PHE A O 1
ATOM 675 N N . PRO A 1 84 ? 17.641 7.473 5.363 1 89.56 84 PRO A N 1
ATOM 676 C CA . PRO A 1 84 ? 17.609 6.367 4.402 1 89.56 84 PRO A CA 1
ATOM 677 C C . PRO A 1 84 ? 16.672 5.234 4.836 1 89.56 84 PRO A C 1
ATOM 679 O O . PRO A 1 84 ? 16.703 4.816 5.996 1 89.56 84 PRO A O 1
ATOM 682 N N . ILE A 1 85 ? 15.758 4.949 4.02 1 81.38 85 ILE A N 1
ATOM 683 C CA . ILE A 1 85 ? 14.953 3.744 4.18 1 81.38 85 ILE A CA 1
ATOM 684 C C . ILE A 1 85 ? 15.07 2.871 2.934 1 81.38 85 ILE A C 1
ATOM 686 O O . ILE A 1 85 ? 14.797 3.326 1.819 1 81.38 85 ILE A O 1
ATOM 690 N N . GLU A 1 86 ? 15.656 1.703 3.068 1 76.94 86 GLU A N 1
ATOM 691 C CA . GLU A 1 86 ? 15.922 0.814 1.94 1 76.94 86 GLU A CA 1
ATOM 692 C C . GLU A 1 86 ? 14.625 0.271 1.345 1 76.94 86 GLU A C 1
ATOM 694 O O . GLU A 1 86 ? 14.516 0.109 0.128 1 76.94 86 GLU A O 1
ATOM 699 N N . GLU A 1 87 ? 13.688 -0.032 2.332 1 88.62 87 GLU A N 1
ATOM 700 C CA . GLU A 1 87 ? 12.445 -0.635 1.867 1 88.62 87 GLU A CA 1
ATOM 701 C C . GLU A 1 87 ? 11.273 -0.238 2.76 1 88.62 87 GLU A C 1
ATOM 703 O O . GLU A 1 87 ? 11.438 -0.069 3.971 1 88.62 87 GLU A O 1
ATOM 708 N N . ILE A 1 88 ? 10.055 -0.037 2.168 1 94.69 88 ILE A N 1
ATOM 709 C CA . ILE A 1 88 ? 8.82 0.153 2.918 1 94.69 88 ILE A CA 1
ATOM 710 C C . ILE A 1 88 ? 8.18 -1.203 3.215 1 94.69 88 ILE A C 1
ATOM 712 O O . ILE A 1 88 ? 7.797 -1.93 2.297 1 94.69 88 ILE A O 1
ATOM 716 N N . THR A 1 89 ? 8.141 -1.591 4.535 1 96.56 89 THR A N 1
ATOM 717 C CA . THR A 1 89 ? 7.59 -2.895 4.887 1 96.56 89 THR A CA 1
ATOM 718 C C . THR A 1 89 ? 6.453 -2.75 5.895 1 96.56 89 THR A C 1
ATOM 720 O O . THR A 1 89 ? 5.863 -3.744 6.32 1 96.56 89 THR A O 1
ATOM 723 N N . TYR A 1 90 ? 6.219 -1.514 6.281 1 97.44 90 TYR A N 1
ATOM 724 C CA . TYR A 1 90 ? 5.176 -1.247 7.266 1 97.44 90 TYR A CA 1
ATOM 725 C C . TYR A 1 90 ? 4.199 -0.195 6.754 1 97.44 90 TYR A C 1
ATOM 727 O O . TYR A 1 90 ? 4.609 0.8 6.152 1 97.44 90 TYR A O 1
ATOM 735 N N . LEU A 1 91 ? 2.953 -0.381 6.961 1 96.75 91 LEU A N 1
ATOM 736 C CA . LEU A 1 91 ? 1.915 0.609 6.695 1 96.75 91 LEU A CA 1
ATOM 737 C C . LEU A 1 91 ? 0.836 0.568 7.773 1 96.75 91 LEU A C 1
ATOM 739 O O . LEU A 1 91 ? 0.547 -0.495 8.328 1 96.75 91 LEU A O 1
ATOM 743 N N . SER A 1 92 ? 0.291 1.618 8.086 1 96.38 92 SER A N 1
ATOM 744 C CA . SER A 1 92 ? -0.883 1.677 8.953 1 96.38 92 SER A CA 1
ATOM 745 C C . SER A 1 92 ? -1.775 2.859 8.594 1 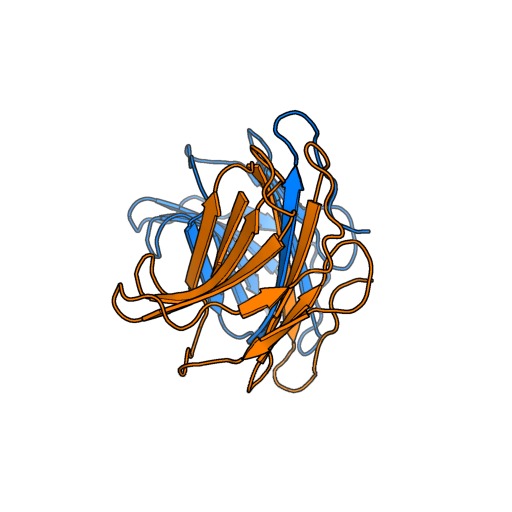96.38 92 SER A C 1
ATOM 747 O O . SER A 1 92 ? -1.301 3.863 8.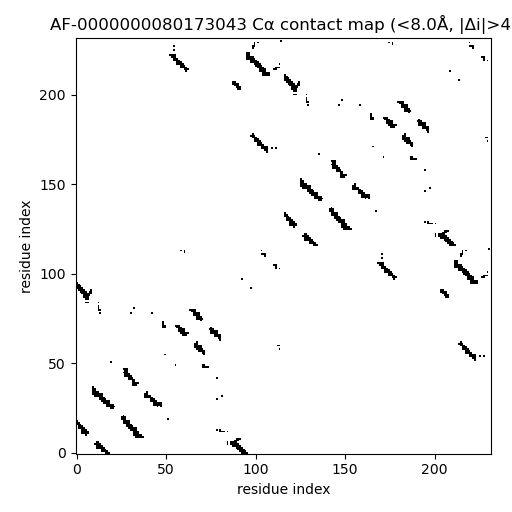055 1 96.38 92 SER A O 1
ATOM 749 N N . ILE A 1 93 ? -3.021 2.711 8.781 1 93.62 93 ILE A N 1
ATOM 750 C CA . ILE A 1 93 ? -4.016 3.752 8.539 1 93.62 93 ILE A CA 1
ATOM 751 C C . ILE A 1 93 ? -4.871 3.943 9.789 1 93.62 93 ILE A C 1
ATOM 753 O O . ILE A 1 93 ? -5.27 2.971 10.438 1 93.62 93 ILE A O 1
ATOM 757 N N . SER A 1 94 ? -5.086 5.125 10.086 1 91.19 94 SER A N 1
ATOM 758 C CA . SER A 1 94 ? -5.941 5.426 11.227 1 91.19 94 SER A CA 1
ATOM 759 C C . SER A 1 94 ? -7.195 6.18 10.797 1 91.19 94 SER A C 1
ATOM 761 O O . SER A 1 94 ? -7.133 7.066 9.945 1 91.19 94 SER A O 1
ATOM 763 N N . TYR A 1 95 ? -8.352 5.773 11.32 1 85.44 95 TYR A N 1
ATOM 764 C CA . TYR A 1 95 ? -9.656 6.418 11.203 1 85.44 95 TYR A CA 1
ATOM 765 C C . TYR A 1 95 ? -10.234 6.23 9.812 1 85.44 95 TYR A C 1
ATOM 767 O O . TYR A 1 95 ? -11.227 6.867 9.453 1 85.44 95 TYR A O 1
ATOM 775 N N . LEU A 1 96 ? -9.633 5.48 8.945 1 81.75 96 LEU A N 1
ATOM 776 C CA . LEU A 1 96 ? -10.156 5.094 7.637 1 81.75 96 LEU A CA 1
ATOM 777 C C . LEU A 1 96 ? -10.156 3.578 7.477 1 81.75 96 LEU A C 1
ATOM 779 O O . LEU A 1 96 ? -9.469 2.871 8.219 1 81.75 96 LEU A O 1
ATOM 783 N N . GLN A 1 97 ? -10.992 3.17 6.648 1 84.38 97 GLN A N 1
ATOM 784 C CA . GLN A 1 97 ? -10.961 1.767 6.246 1 84.38 97 GLN A CA 1
ATOM 785 C C . GLN A 1 97 ? -10.188 1.582 4.949 1 84.38 97 GLN A C 1
ATOM 787 O O . GLN A 1 97 ? -10.453 2.256 3.953 1 84.38 97 GLN A O 1
ATOM 792 N N . LEU A 1 98 ? -9.219 0.705 5.004 1 87.56 98 LEU A N 1
ATOM 793 C CA . LEU A 1 98 ? -8.422 0.385 3.824 1 87.56 98 LEU A CA 1
ATOM 794 C C . LEU A 1 98 ? -9.234 -0.424 2.82 1 87.56 98 LEU A C 1
ATOM 796 O O . LEU A 1 98 ? -9.672 -1.537 3.123 1 87.56 98 LEU A O 1
ATOM 800 N N . LYS A 1 99 ? -9.492 0.138 1.641 1 87.5 99 LYS A N 1
ATOM 801 C CA . LYS A 1 99 ? -10.297 -0.537 0.623 1 87.5 99 LYS A CA 1
ATOM 802 C C . LYS A 1 99 ? -9.406 -1.208 -0.419 1 87.5 99 LYS A C 1
ATOM 804 O O . LYS A 1 99 ? -9.695 -2.314 -0.875 1 87.5 99 LYS A O 1
ATOM 809 N N . SER A 1 100 ? -8.375 -0.532 -0.8 1 91.94 100 SER A N 1
ATOM 810 C CA . SER A 1 100 ? -7.484 -1.12 -1.796 1 91.94 100 SER A CA 1
ATOM 811 C C . SER A 1 100 ? -6.078 -0.536 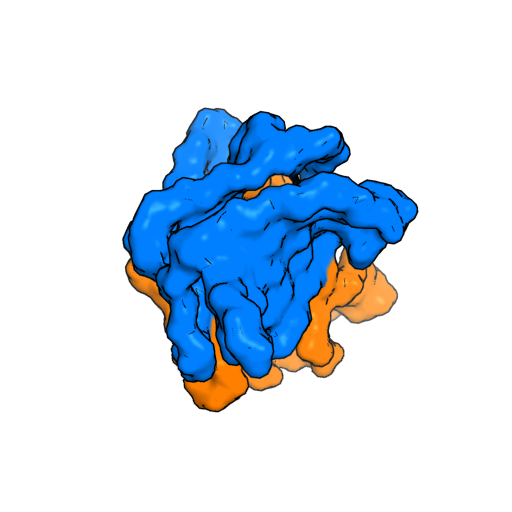-1.696 1 91.94 100 SER A C 1
ATOM 813 O O . SER A 1 100 ? -5.898 0.571 -1.187 1 91.94 100 SER A O 1
ATOM 815 N N . ILE A 1 101 ? -5.137 -1.312 -2.072 1 93.12 101 ILE A N 1
ATOM 816 C CA . ILE A 1 101 ? -3.746 -0.899 -2.238 1 93.12 101 ILE A CA 1
ATOM 817 C C . ILE A 1 101 ? -3.299 -1.163 -3.674 1 93.12 101 ILE A C 1
ATOM 819 O O . ILE A 1 101 ? -3.436 -2.279 -4.18 1 93.12 101 ILE A O 1
ATOM 823 N N . THR A 1 102 ? -2.865 -0.106 -4.305 1 92.19 102 THR A N 1
ATOM 824 C CA . THR A 1 102 ? -2.277 -0.246 -5.633 1 92.19 102 THR A CA 1
ATOM 825 C C . THR A 1 102 ? -0.767 -0.043 -5.578 1 92.19 102 THR A C 1
ATOM 827 O O . THR A 1 102 ? -0.288 0.955 -5.035 1 92.19 102 THR A O 1
ATOM 830 N N . ILE A 1 103 ? -0.104 -1.012 -6.094 1 91.88 103 ILE A N 1
ATOM 831 C CA . ILE A 1 103 ? 1.354 -0.973 -6.086 1 91.88 103 ILE A CA 1
ATOM 832 C C . ILE A 1 103 ? 1.875 -0.849 -7.52 1 91.88 103 ILE A C 1
ATOM 834 O O . ILE A 1 103 ? 1.491 -1.627 -8.391 1 91.88 103 ILE A O 1
ATOM 838 N N . ASN A 1 104 ? 2.58 0.227 -7.727 1 87.19 104 ASN A N 1
ATOM 839 C CA . ASN A 1 104 ? 3.32 0.393 -8.969 1 87.19 104 ASN A CA 1
ATOM 840 C C . ASN A 1 104 ? 4.789 0.012 -8.805 1 87.19 104 ASN A C 1
ATOM 842 O O . ASN A 1 104 ? 5.453 0.469 -7.875 1 87.19 104 ASN A O 1
ATOM 846 N N . GLU A 1 105 ? 5.137 -0.807 -9.625 1 74.94 105 GLU A N 1
ATOM 847 C CA . GLU A 1 105 ? 6.52 -1.27 -9.578 1 74.94 105 GLU A CA 1
ATOM 848 C C . GLU A 1 105 ? 7.211 -1.084 -10.93 1 74.94 105 GLU A C 1
ATOM 850 O O . GLU A 1 105 ? 6.555 -1.105 -11.977 1 74.94 105 GLU A O 1
ATOM 855 N N . ALA A 1 106 ? 8.219 -0.408 -10.891 1 63.91 106 ALA A N 1
ATOM 856 C CA . ALA A 1 106 ? 9.023 -0.331 -12.109 1 63.91 106 ALA A CA 1
ATOM 857 C C . ALA A 1 106 ? 10.102 -1.408 -12.125 1 63.91 106 ALA A C 1
ATOM 859 O O . ALA A 1 106 ? 10.602 -1.812 -11.07 1 63.91 106 ALA A O 1
ATOM 860 N N . SER A 1 107 ? 9.992 -1.825 -13.297 1 57.03 107 SER A N 1
ATOM 861 C CA . SER A 1 107 ? 11.219 -2.586 -13.492 1 57.03 107 SER A CA 1
ATOM 862 C C . SER A 1 107 ? 12.445 -1.742 -13.164 1 57.03 107 SER A C 1
ATOM 864 O O . SER A 1 107 ? 12.375 -0.512 -13.141 1 57.03 107 SER A O 1
ATOM 866 N N . ARG A 1 108 ? 13.414 -2.111 -12.633 1 50.53 108 ARG A N 1
ATOM 867 C CA . ARG A 1 108 ? 14.602 -1.385 -12.203 1 50.53 108 ARG A CA 1
ATOM 868 C C . ARG A 1 108 ? 14.695 -0.031 -12.898 1 50.53 108 ARG A C 1
ATOM 870 O O . ARG A 1 108 ? 15.055 0.97 -12.273 1 50.53 108 ARG A O 1
ATOM 877 N N . ASN A 1 109 ? 14.742 0.195 -13.992 1 43.5 109 ASN A N 1
ATOM 878 C CA . ASN A 1 109 ? 15.289 1.42 -14.562 1 43.5 109 ASN A CA 1
ATOM 879 C C . ASN A 1 109 ? 14.227 2.51 -14.688 1 43.5 109 ASN A C 1
ATOM 881 O O . ASN A 1 109 ? 14.508 3.604 -15.172 1 43.5 109 ASN A O 1
ATOM 885 N N . ARG A 1 110 ? 12.82 2.258 -14.766 1 38.69 110 ARG A N 1
ATOM 886 C CA . ARG A 1 110 ? 12.078 3.377 -15.336 1 38.69 110 ARG A CA 1
ATOM 887 C C . ARG A 1 110 ? 11.141 3.992 -14.297 1 38.69 110 ARG A C 1
ATOM 889 O O . ARG A 1 110 ? 10.719 3.318 -13.352 1 38.69 110 ARG A O 1
ATOM 896 N N . GLY A 1 111 ? 10.984 5.281 -14.016 1 38.16 111 GLY A N 1
ATOM 897 C CA . GLY A 1 111 ? 10.172 6.145 -13.172 1 38.16 111 GLY A CA 1
ATOM 898 C C . GLY A 1 111 ? 8.68 5.93 -13.367 1 38.16 111 GLY A C 1
ATOM 899 O O . GLY A 1 111 ? 8.172 6.008 -14.484 1 38.16 111 GLY A O 1
ATOM 900 N N . ALA A 1 112 ? 7.914 5.043 -12.805 1 40.47 112 ALA A N 1
ATOM 901 C CA . ALA A 1 112 ? 6.504 4.844 -13.133 1 40.47 112 ALA A CA 1
ATOM 902 C C . ALA A 1 112 ? 5.625 5.867 -12.422 1 40.47 112 ALA A C 1
ATOM 904 O O . ALA A 1 112 ? 5.895 6.242 -11.281 1 40.47 112 ALA A O 1
ATOM 905 N N . ALA A 1 113 ? 4.852 6.719 -13.102 1 41.31 113 ALA A N 1
ATOM 906 C CA . ALA A 1 113 ? 3.932 7.773 -12.68 1 41.31 113 ALA A CA 1
ATOM 907 C C . ALA A 1 113 ? 2.662 7.184 -12.07 1 41.31 113 ALA A C 1
ATOM 909 O O . ALA A 1 113 ? 2.287 6.047 -12.383 1 41.31 113 ALA A O 1
ATOM 910 N N . CYS A 1 114 ? 2.074 7.66 -10.922 1 40.84 114 CYS A N 1
ATOM 911 C CA . CYS A 1 114 ? 0.778 7.336 -10.344 1 40.84 114 CYS A CA 1
ATOM 912 C C . CYS A 1 114 ? -0.312 7.32 -11.406 1 40.84 114 CYS A C 1
ATOM 914 O O . CYS A 1 114 ? -0.245 8.078 -12.375 1 40.84 114 CYS A O 1
ATOM 916 N N . PRO A 1 115 ? -1.156 6.242 -11.383 1 37.88 115 PRO A N 1
ATOM 917 C CA . PRO A 1 115 ? -2.211 6.195 -12.398 1 37.88 115 PRO A CA 1
ATOM 918 C C . PRO A 1 115 ? -3.107 7.434 -12.375 1 37.88 115 PRO A C 1
ATOM 920 O O . PRO A 1 115 ? -3.385 7.98 -11.305 1 37.88 115 PRO A O 1
ATOM 923 N N . THR A 1 116 ? -2.975 8.32 -13.367 1 34.16 116 THR A N 1
ATOM 924 C CA . THR A 1 116 ? -3.879 9.453 -13.531 1 34.16 116 THR A CA 1
ATOM 925 C C . THR A 1 116 ? -5.312 8.977 -13.734 1 34.16 116 THR A C 1
ATOM 927 O O . THR A 1 116 ? -5.547 7.965 -14.398 1 34.16 116 THR A O 1
ATOM 930 N N . PHE B 1 1 ? 8.359 -12.062 -9.484 1 91.25 1 PHE B N 1
ATOM 931 C CA . PHE B 1 1 ? 8.305 -11.156 -8.344 1 91.25 1 PHE B CA 1
ATOM 932 C C . PHE B 1 1 ? 7.133 -11.5 -7.434 1 91.25 1 PHE B C 1
ATOM 934 O O . PHE B 1 1 ? 6.211 -12.219 -7.84 1 91.25 1 PHE B O 1
ATOM 941 N N . SER B 1 2 ? 7.207 -11.023 -6.223 1 95 2 SER B N 1
ATOM 942 C CA . SER B 1 2 ? 6.137 -11.297 -5.27 1 95 2 SER B CA 1
ATOM 943 C C . SER B 1 2 ? 5.75 -10.039 -4.5 1 95 2 SER B C 1
ATOM 945 O O . SER B 1 2 ? 6.574 -9.141 -4.312 1 95 2 SER B O 1
ATOM 947 N N . ILE B 1 3 ? 4.516 -9.977 -4.203 1 96.62 3 ILE B N 1
ATOM 948 C CA . ILE B 1 3 ? 3.957 -8.938 -3.334 1 96.62 3 ILE B CA 1
ATOM 949 C C . ILE B 1 3 ? 3.227 -9.594 -2.162 1 96.62 3 ILE B C 1
ATOM 951 O O . ILE B 1 3 ? 2.383 -10.469 -2.359 1 96.62 3 ILE B O 1
ATOM 955 N N . ASN B 1 4 ? 3.586 -9.141 -0.988 1 97.94 4 ASN B N 1
ATOM 956 C CA . ASN B 1 4 ? 3.023 -9.711 0.231 1 97.94 4 ASN B CA 1
ATOM 957 C C . ASN B 1 4 ? 2.275 -8.664 1.049 1 97.94 4 ASN B C 1
ATOM 959 O O . ASN B 1 4 ? 2.779 -7.562 1.26 1 97.94 4 ASN B O 1
ATOM 963 N N . LEU B 1 5 ? 1.052 -9 1.437 1 98.06 5 LEU B N 1
ATOM 964 C CA . LEU B 1 5 ? 0.275 -8.164 2.346 1 98.06 5 LEU B CA 1
ATOM 965 C C . LEU B 1 5 ? -0.203 -8.969 3.549 1 98.06 5 LEU B C 1
ATOM 967 O O . LEU B 1 5 ? -0.656 -10.109 3.402 1 98.06 5 LEU B O 1
ATOM 971 N N . GLY B 1 6 ? -0.049 -8.438 4.715 1 97.94 6 GLY B N 1
ATOM 972 C CA . GLY B 1 6 ? -0.503 -9.086 5.938 1 97.94 6 GLY B CA 1
ATOM 973 C C . GLY B 1 6 ? -0.203 -8.281 7.188 1 97.94 6 GLY B C 1
ATOM 974 O O . GLY B 1 6 ? -0.329 -7.059 7.188 1 97.94 6 GLY B O 1
ATOM 975 N N . THR B 1 7 ? 0.092 -8.984 8.266 1 97.06 7 THR B N 1
ATOM 976 C CA . THR B 1 7 ? 0.357 -8.289 9.523 1 97.06 7 THR B CA 1
ATOM 977 C C . THR B 1 7 ? 1.821 -8.438 9.93 1 97.06 7 THR B C 1
ATOM 979 O O . THR B 1 7 ? 2.309 -7.719 10.797 1 97.06 7 THR B O 1
ATOM 982 N N . ALA B 1 8 ? 2.475 -9.375 9.375 1 96.44 8 ALA B N 1
ATOM 983 C CA . ALA B 1 8 ? 3.891 -9.648 9.609 1 96.44 8 ALA B CA 1
ATOM 984 C C . ALA B 1 8 ? 4.465 -10.531 8.5 1 96.44 8 ALA B C 1
ATOM 986 O O . ALA B 1 8 ? 3.723 -11.078 7.688 1 96.44 8 ALA B O 1
ATOM 987 N N . GLU B 1 9 ? 5.797 -10.609 8.414 1 96.75 9 GLU B N 1
ATOM 988 C CA . GLU B 1 9 ? 6.484 -11.414 7.41 1 96.75 9 GLU B CA 1
ATOM 989 C C . GLU B 1 9 ? 6 -12.867 7.441 1 96.75 9 GLU B C 1
ATOM 991 O O . GLU B 1 9 ? 5.941 -13.523 6.402 1 96.75 9 GLU B O 1
ATOM 996 N N . ASN B 1 10 ? 5.621 -13.336 8.695 1 97.62 10 ASN B N 1
ATOM 997 C CA . ASN B 1 10 ? 5.207 -14.727 8.812 1 97.62 10 ASN B CA 1
ATOM 998 C C . ASN B 1 10 ? 3.689 -14.859 8.898 1 97.62 10 ASN B C 1
ATOM 1000 O O . ASN B 1 10 ? 3.17 -15.914 9.258 1 97.62 10 ASN B O 1
ATOM 1004 N N . ASN B 1 11 ? 2.924 -13.82 8.75 1 97.75 11 ASN B N 1
ATOM 1005 C CA . ASN B 1 11 ? 1.464 -13.789 8.734 1 97.75 11 ASN B CA 1
ATOM 1006 C C . ASN B 1 11 ? 0.934 -12.977 7.559 1 97.75 11 ASN B C 1
ATOM 1008 O O . ASN B 1 11 ? 0.602 -11.797 7.715 1 97.75 11 ASN B O 1
ATOM 1012 N N . LEU B 1 12 ? 0.843 -13.625 6.406 1 98.38 12 LEU B N 1
ATOM 1013 C CA . LEU B 1 12 ? 0.435 -12.984 5.164 1 98.38 12 LEU B CA 1
ATOM 1014 C C . LEU B 1 12 ? -1.009 -13.336 4.816 1 98.38 12 LEU B C 1
ATOM 1016 O O . 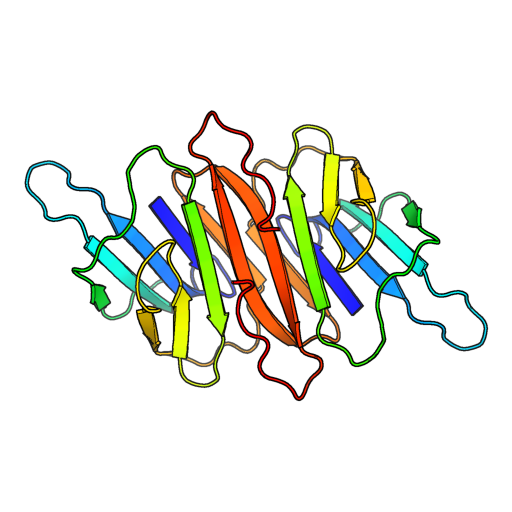LEU B 1 12 ? -1.351 -14.516 4.688 1 98.38 12 LEU B O 1
ATOM 1020 N N . ALA B 1 13 ? -1.848 -12.297 4.742 1 98.25 13 ALA B N 1
ATOM 1021 C CA . ALA B 1 13 ? -3.211 -12.5 4.262 1 98.25 13 ALA B CA 1
ATOM 1022 C C . ALA B 1 13 ? -3.219 -12.945 2.803 1 98.25 13 ALA B C 1
ATOM 1024 O O . ALA B 1 13 ? -4.035 -13.781 2.406 1 98.25 13 ALA B O 1
ATOM 1025 N N . ILE B 1 14 ? -2.295 -12.43 2.043 1 98.5 14 ILE B N 1
ATOM 1026 C CA . ILE B 1 14 ? -2.174 -12.812 0.639 1 98.5 14 ILE B CA 1
ATOM 1027 C C . ILE B 1 14 ? -0.714 -12.703 0.2 1 98.5 14 ILE B C 1
ATOM 1029 O O . ILE B 1 14 ? -0.045 -11.703 0.489 1 98.5 14 ILE B O 1
ATOM 1033 N N . HIS B 1 15 ? -0.173 -13.688 -0.345 1 98.5 15 HIS B N 1
ATOM 1034 C CA . HIS B 1 15 ? 1.084 -13.781 -1.079 1 98.5 15 HIS B CA 1
ATOM 1035 C C . HIS B 1 15 ? 0.839 -13.883 -2.58 1 98.5 15 HIS B C 1
ATOM 1037 O O . HIS B 1 15 ? 0.215 -14.836 -3.051 1 98.5 15 HIS B O 1
ATOM 1043 N N . PHE B 1 16 ? 1.146 -12.906 -3.271 1 97.81 16 PHE B N 1
ATOM 1044 C CA . PHE B 1 16 ? 1.073 -12.859 -4.727 1 97.81 16 PHE B CA 1
ATOM 1045 C C . PHE B 1 16 ? 2.439 -13.133 -5.348 1 97.81 16 PHE B C 1
ATOM 1047 O O . PHE B 1 16 ? 3.416 -12.453 -5.023 1 97.81 16 PHE B O 1
ATOM 1054 N N . ASP B 1 17 ? 2.498 -14.086 -6.312 1 96 17 ASP B N 1
ATOM 1055 C CA . ASP B 1 17 ? 3.766 -14.453 -6.938 1 96 17 ASP B CA 1
ATOM 1056 C C . ASP B 1 17 ? 3.602 -14.641 -8.445 1 96 17 ASP B C 1
ATOM 1058 O O . ASP B 1 17 ? 2.896 -15.547 -8.891 1 96 17 ASP B O 1
ATOM 1062 N N . ALA B 1 18 ? 4.148 -13.742 -9.188 1 93.12 18 ALA B N 1
ATOM 1063 C CA . ALA B 1 18 ? 4.184 -13.859 -10.641 1 93.12 18 ALA B CA 1
ATOM 1064 C C . ALA B 1 18 ? 5.438 -14.594 -11.102 1 93.12 18 ALA B C 1
ATOM 1066 O O . ALA B 1 18 ? 6.543 -14.055 -11.031 1 93.12 18 ALA B O 1
ATOM 1067 N N . ARG B 1 19 ? 5.281 -15.773 -11.516 1 90.25 19 ARG B N 1
ATOM 1068 C CA . ARG B 1 19 ? 6.402 -16.609 -11.938 1 90.25 19 ARG B CA 1
ATOM 1069 C C . ARG B 1 19 ? 6.547 -16.609 -13.453 1 90.25 19 ARG B C 1
ATOM 1071 O O . ARG B 1 19 ? 5.703 -17.156 -14.164 1 90.25 19 ARG B O 1
ATOM 1078 N N . PHE B 1 20 ? 7.594 -15.992 -13.859 1 85.94 20 PHE B N 1
ATOM 1079 C CA . PHE B 1 20 ? 7.844 -15.891 -15.289 1 85.94 20 PHE B CA 1
ATOM 1080 C C . PHE B 1 20 ? 8.539 -17.141 -15.812 1 85.94 20 PHE B C 1
ATOM 1082 O O . PHE B 1 20 ? 9.18 -17.859 -15.047 1 85.94 20 PHE B O 1
ATOM 1089 N N . ASP B 1 21 ? 8.117 -17.531 -16.891 1 73 21 ASP B N 1
ATOM 1090 C CA . ASP B 1 21 ? 8.617 -18.75 -17.516 1 73 21 ASP B CA 1
ATOM 1091 C C . ASP B 1 21 ? 10.141 -18.812 -17.484 1 73 21 ASP B C 1
ATOM 1093 O O . ASP B 1 21 ? 10.812 -17.859 -17.875 1 73 21 ASP B O 1
ATOM 1097 N N . TYR B 1 22 ? 10.539 -19.734 -16.438 1 65.88 22 TYR B N 1
ATOM 1098 C CA . TYR B 1 22 ? 11.93 -20.141 -16.594 1 65.88 22 TYR B CA 1
ATOM 1099 C C . TYR B 1 22 ? 12.031 -21.625 -16.859 1 65.88 22 TYR B C 1
ATOM 1101 O O . TYR B 1 22 ? 11.336 -22.422 -16.234 1 65.88 22 TYR B O 1
ATOM 1109 N N . LEU B 1 23 ? 12.797 -21.984 -17.719 1 64.25 23 LEU B N 1
ATOM 1110 C CA . LEU B 1 23 ? 13.242 -23.328 -18.078 1 64.25 23 LEU B CA 1
ATOM 1111 C C . LEU B 1 23 ? 12.055 -24.234 -18.406 1 64.25 23 LEU B C 1
ATOM 1113 O O . LEU B 1 23 ? 11.969 -25.359 -17.906 1 64.25 23 LEU B O 1
ATOM 1117 N N . GLY B 1 24 ? 11.023 -23.688 -19.062 1 67.94 24 GLY B N 1
ATOM 1118 C CA . GLY B 1 24 ? 10 -24.578 -19.578 1 67.94 24 GLY B CA 1
ATOM 1119 C C . GLY B 1 24 ? 8.727 -24.547 -18.75 1 67.94 24 GLY B C 1
ATOM 1120 O O . GLY B 1 24 ? 7.723 -25.156 -19.141 1 67.94 24 GLY B O 1
ATOM 1121 N N . TRP B 1 25 ? 8.836 -23.906 -17.641 1 69.62 25 TRP B N 1
ATOM 1122 C CA . TRP B 1 25 ? 7.605 -23.812 -16.859 1 69.62 25 TRP B CA 1
ATOM 1123 C C . TRP B 1 25 ? 6.711 -22.688 -17.375 1 69.62 25 TRP B C 1
ATOM 1125 O O . TRP B 1 25 ? 7.207 -21.688 -17.891 1 69.62 25 TRP B O 1
ATOM 1135 N N . LYS B 1 26 ? 5.457 -22.953 -17.406 1 83.44 26 LYS B N 1
ATOM 1136 C CA . LYS B 1 26 ? 4.461 -21.984 -17.844 1 83.44 26 LYS B CA 1
ATOM 1137 C C . LYS B 1 26 ? 4.406 -20.797 -16.875 1 83.44 26 LYS B C 1
ATOM 1139 O O . LYS B 1 26 ? 4.531 -20.953 -15.664 1 83.44 26 LYS B O 1
ATOM 1144 N N . ARG B 1 27 ? 4.379 -19.656 -17.453 1 89.5 27 ARG B N 1
ATOM 1145 C CA . ARG B 1 27 ? 4.121 -18.438 -16.672 1 89.5 27 ARG B CA 1
ATOM 1146 C C . ARG B 1 27 ? 2.859 -18.594 -15.828 1 89.5 27 ARG B C 1
ATOM 1148 O O . ARG B 1 27 ? 1.818 -19.031 -16.328 1 89.5 27 ARG B O 1
ATOM 1155 N N . THR B 1 28 ? 3.008 -18.328 -14.562 1 93.25 28 THR B N 1
ATOM 1156 C CA . THR B 1 28 ? 1.875 -18.578 -13.68 1 93.25 28 THR B CA 1
ATOM 1157 C C . THR B 1 28 ? 1.822 -17.531 -12.562 1 93.25 28 THR B C 1
ATOM 1159 O O . THR B 1 28 ? 2.861 -17.062 -12.094 1 93.25 28 THR B O 1
ATOM 1162 N N . ILE B 1 29 ? 0.654 -17.156 -12.273 1 95.56 29 ILE B N 1
ATOM 1163 C CA . ILE B 1 29 ? 0.418 -16.375 -11.062 1 95.56 29 ILE B CA 1
ATOM 1164 C C . ILE B 1 29 ? -0.02 -17.297 -9.93 1 95.56 29 ILE B C 1
ATOM 1166 O O . ILE B 1 29 ? -0.946 -18.094 -10.094 1 95.56 29 ILE B O 1
ATOM 1170 N N . VAL B 1 30 ? 0.664 -17.203 -8.852 1 97.19 30 VAL B N 1
ATOM 1171 C CA . VAL B 1 30 ? 0.351 -18.047 -7.703 1 97.19 30 VAL B CA 1
ATOM 1172 C C . VAL B 1 30 ? -0.086 -17.172 -6.527 1 97.19 30 VAL B C 1
ATOM 1174 O O . VAL B 1 30 ? 0.57 -16.172 -6.211 1 97.19 30 VAL B O 1
ATOM 1177 N N . PHE B 1 31 ? -1.248 -17.531 -5.91 1 98.38 31 PHE B N 1
ATOM 1178 C CA . PHE B 1 31 ? -1.706 -16.922 -4.664 1 98.38 31 PHE B CA 1
ATOM 1179 C C . PHE B 1 31 ? -1.602 -17.922 -3.51 1 98.38 31 PHE B C 1
ATOM 1181 O O . PHE B 1 31 ? -1.768 -19.125 -3.703 1 98.38 31 PHE B O 1
ATOM 1188 N N . ASN B 1 32 ? -1.295 -17.406 -2.404 1 98.62 32 ASN B N 1
ATOM 1189 C CA . ASN B 1 32 ? -1.317 -18.188 -1.175 1 98.62 32 ASN B CA 1
ATOM 1190 C C . ASN B 1 32 ? -1.469 -17.297 0.055 1 98.62 32 ASN B C 1
ATOM 1192 O O . ASN B 1 32 ? -1.542 -16.078 -0.064 1 98.62 32 ASN B O 1
ATOM 1196 N N . SER B 1 33 ? -1.654 -17.844 1.188 1 98.56 33 SER B N 1
ATOM 1197 C CA . SER B 1 33 ? -1.586 -17.172 2.482 1 98.56 33 SER B CA 1
ATOM 1198 C C . SER B 1 33 ? -0.548 -17.828 3.389 1 98.56 33 SER B C 1
ATOM 1200 O O . SER B 1 33 ? -0.098 -18.938 3.123 1 98.56 33 SER B O 1
ATOM 1202 N N . LEU B 1 34 ? -0.078 -17.125 4.242 1 98.44 34 LEU B N 1
ATOM 1203 C CA . LEU B 1 34 ? 0.88 -17.609 5.234 1 98.44 34 LEU B CA 1
ATOM 1204 C C . LEU B 1 34 ? 0.379 -17.328 6.648 1 98.44 34 LEU B C 1
ATOM 1206 O O . LEU B 1 34 ? 0.131 -16.188 7.016 1 98.44 34 LEU B O 1
ATOM 1210 N N . LYS B 1 35 ? 0.186 -18.391 7.379 1 97.38 35 LYS B N 1
ATOM 1211 C CA . LYS B 1 35 ? -0.258 -18.25 8.766 1 97.38 35 LYS B CA 1
ATOM 1212 C C . LYS B 1 35 ? 0.761 -18.844 9.727 1 97.38 35 LYS B C 1
ATOM 1214 O O . LYS B 1 35 ? 1.069 -20.047 9.648 1 97.38 35 LYS B O 1
ATOM 1219 N N . ALA B 1 36 ? 1.285 -17.969 10.562 1 96.81 36 ALA B N 1
ATOM 1220 C CA . ALA B 1 36 ? 2.27 -18.391 11.555 1 96.81 36 ALA B CA 1
ATOM 1221 C C . ALA B 1 36 ? 3.424 -19.141 10.891 1 96.81 36 ALA B C 1
ATOM 1223 O O . ALA B 1 36 ? 3.818 -20.219 11.344 1 96.81 36 ALA B O 1
ATOM 1224 N N . GLY B 1 37 ? 3.82 -18.641 9.742 1 97.56 37 GLY B N 1
ATOM 1225 C CA . GLY B 1 37 ? 4.996 -19.156 9.055 1 97.56 37 GLY B CA 1
ATOM 1226 C C . GLY B 1 37 ? 4.699 -20.359 8.18 1 97.56 37 GLY B C 1
ATOM 1227 O O . GLY B 1 37 ? 5.613 -20.969 7.613 1 97.56 37 GLY B O 1
ATOM 1228 N N . ALA B 1 38 ? 3.439 -20.75 8.086 1 98.06 38 ALA B N 1
ATOM 1229 C CA . ALA B 1 38 ? 3.074 -21.891 7.262 1 98.06 38 ALA B CA 1
ATOM 1230 C C . ALA B 1 38 ? 2.211 -21.469 6.078 1 98.06 38 ALA B C 1
ATOM 1232 O O . ALA B 1 38 ? 1.159 -20.859 6.258 1 98.06 38 ALA B O 1
ATOM 1233 N N . PHE B 1 39 ? 2.625 -21.859 4.977 1 98.25 39 PHE B N 1
ATOM 1234 C CA . PHE B 1 39 ? 1.857 -21.578 3.77 1 98.25 39 PHE B CA 1
ATOM 1235 C C . PHE B 1 39 ? 0.604 -22.438 3.709 1 98.25 39 PHE B C 1
ATOM 1237 O O . PHE B 1 39 ? 0.618 -23.594 4.145 1 98.25 39 PHE B O 1
ATOM 1244 N N . GLY B 1 40 ? -0.477 -21.844 3.17 1 98.19 40 GLY B N 1
ATOM 1245 C CA . GLY B 1 40 ? -1.666 -22.609 2.854 1 98.19 40 GLY B CA 1
ATOM 1246 C C . GLY B 1 40 ? -1.593 -23.297 1.501 1 98.19 40 GLY B C 1
ATOM 1247 O O . GLY B 1 40 ? -0.514 -23.703 1.06 1 98.19 40 GLY B O 1
ATOM 1248 N N . GLU B 1 41 ? -2.781 -23.5 0.938 1 98.06 41 GLU B N 1
ATOM 1249 C CA . GLU B 1 41 ? -2.857 -24.109 -0.391 1 98.06 41 GLU B CA 1
ATOM 1250 C C . GLU B 1 41 ? -2.641 -23.062 -1.48 1 98.06 41 GLU B C 1
ATOM 1252 O O . GLU B 1 41 ? -3.26 -21.984 -1.456 1 98.06 41 GLU B O 1
ATOM 1257 N N . GLU B 1 42 ? -1.82 -23.375 -2.365 1 97.94 42 GLU B N 1
ATOM 1258 C CA . GLU B 1 42 ? -1.594 -22.453 -3.482 1 97.94 42 GLU B CA 1
ATOM 1259 C C . GLU B 1 42 ? -2.803 -22.422 -4.414 1 97.94 42 GLU B C 1
ATOM 1261 O O . GLU B 1 42 ? -3.42 -23.453 -4.688 1 97.94 42 GLU B O 1
ATOM 1266 N N . LEU B 1 43 ? -3.178 -21.281 -4.801 1 97.69 43 LEU B N 1
ATOM 1267 C CA . LEU B 1 43 ? -4.082 -21.062 -5.926 1 97.69 43 LEU B CA 1
ATOM 1268 C C . LEU B 1 43 ? -3.32 -20.547 -7.145 1 97.69 43 LEU B C 1
ATOM 1270 O O . LEU B 1 43 ? -2.654 -19.516 -7.078 1 97.69 43 LEU B O 1
ATOM 1274 N N . ARG B 1 44 ? -3.424 -21.219 -8.234 1 95.75 44 ARG B N 1
ATOM 1275 C CA . ARG B 1 44 ? -2.654 -20.891 -9.43 1 95.75 44 ARG B CA 1
ATOM 1276 C C . ARG B 1 44 ? -3.566 -20.422 -10.562 1 95.75 44 ARG B C 1
ATOM 1278 O O . ARG B 1 44 ? -4.645 -20.984 -10.766 1 95.75 44 ARG B O 1
ATOM 1285 N N . GLU B 1 45 ? -3.113 -19.391 -11.148 1 94.5 45 GLU B N 1
ATOM 1286 C CA . GLU B 1 45 ? -3.834 -18.844 -12.297 1 94.5 45 GLU B CA 1
ATOM 1287 C C . GLU B 1 45 ? -3.012 -18.969 -13.578 1 94.5 45 GLU B C 1
ATOM 1289 O O . GLU B 1 45 ? -1.817 -18.672 -13.586 1 94.5 45 GLU B O 1
ATOM 1294 N N . SER B 1 46 ? -3.682 -19.375 -14.656 1 87.25 46 SER B N 1
ATOM 1295 C CA . SER B 1 46 ? -2.986 -19.531 -15.93 1 87.25 46 SER B CA 1
ATOM 1296 C C . SER B 1 46 ? -2.979 -18.234 -16.719 1 87.25 46 SER B C 1
ATOM 1298 O O . SER B 1 46 ? -2.119 -18.016 -17.578 1 87.25 46 SER B O 1
ATOM 1300 N N . PHE B 1 47 ? -3.939 -17.453 -16.5 1 89.88 47 PHE B N 1
ATOM 1301 C CA . PHE B 1 47 ? -3.947 -16.141 -17.125 1 89.88 47 PHE B CA 1
ATOM 1302 C C . PHE B 1 47 ? -2.789 -15.289 -16.625 1 89.88 47 PHE B C 1
ATOM 1304 O O . PHE B 1 47 ? -2.674 -15.047 -15.422 1 89.88 47 PHE B O 1
ATOM 1311 N N . PHE B 1 48 ? -1.909 -14.883 -17.5 1 91.12 48 PHE B N 1
ATOM 1312 C CA . PHE B 1 48 ? -0.683 -14.195 -17.109 1 91.12 48 PHE B CA 1
ATOM 1313 C C . PHE B 1 48 ? -0.512 -12.906 -17.891 1 91.12 48 PHE B C 1
ATOM 1315 O O . PHE B 1 48 ? 0.238 -12.859 -18.875 1 91.12 48 PHE B O 1
ATOM 1322 N N . PRO B 1 49 ? -1.059 -11.828 -17.484 1 91.06 49 PRO B N 1
ATOM 1323 C CA . PRO B 1 49 ? -1.066 -10.562 -18.234 1 91.06 49 PRO B CA 1
ATOM 1324 C C . PRO B 1 49 ? 0.123 -9.672 -17.875 1 91.06 49 PRO B C 1
ATOM 1326 O O . PRO B 1 49 ? -0.025 -8.453 -17.766 1 91.06 49 PRO B O 1
ATOM 1329 N N . LEU B 1 50 ? 1.279 -10.203 -17.469 1 89.56 50 LEU B N 1
ATOM 1330 C CA . LEU B 1 50 ? 2.453 -9.43 -17.094 1 89.56 50 LEU B CA 1
ATOM 1331 C C . LEU B 1 50 ? 3.609 -9.688 -18.047 1 89.56 50 LEU B C 1
ATOM 1333 O O . LEU B 1 50 ? 3.777 -10.805 -18.547 1 89.56 50 LEU B O 1
ATOM 1337 N N . GLN B 1 51 ? 4.164 -8.664 -18.359 1 84 51 GLN B N 1
ATOM 1338 C CA . GLN B 1 51 ? 5.34 -8.75 -19.219 1 84 51 GLN B CA 1
ATOM 1339 C C . GLN B 1 51 ? 6.621 -8.508 -18.422 1 84 51 GLN B C 1
ATOM 1341 O O . GLN B 1 51 ? 6.73 -7.52 -17.688 1 84 51 GLN B O 1
ATOM 1346 N N . ASP B 1 52 ? 7.465 -9.375 -18.578 1 78.19 52 ASP B N 1
ATOM 1347 C CA . ASP B 1 52 ? 8.75 -9.258 -17.891 1 78.19 52 ASP B CA 1
ATOM 1348 C C . ASP B 1 52 ? 9.477 -7.984 -18.297 1 78.19 52 ASP B C 1
ATOM 1350 O O . ASP B 1 52 ? 9.492 -7.625 -19.484 1 78.19 52 ASP B O 1
ATOM 1354 N N . GLY B 1 53 ? 10 -7.234 -17.312 1 75.19 53 GLY B N 1
ATOM 1355 C CA . GLY B 1 53 ? 10.773 -6.035 -17.594 1 75.19 53 GLY B CA 1
ATOM 1356 C C . GLY B 1 53 ? 9.922 -4.789 -17.719 1 75.19 53 GLY B C 1
ATOM 1357 O O . GLY B 1 53 ? 10.445 -3.691 -17.938 1 75.19 53 GLY B O 1
ATOM 1358 N N . SER B 1 54 ? 8.594 -4.934 -17.672 1 79.19 54 SER B N 1
ATOM 1359 C CA . SER B 1 54 ? 7.703 -3.785 -17.781 1 79.19 54 SER B CA 1
ATOM 1360 C C . SER B 1 54 ? 7.219 -3.33 -16.422 1 79.19 54 SER B C 1
ATOM 1362 O O . SER B 1 54 ? 7.238 -4.105 -15.461 1 79.19 54 SER B O 1
ATOM 1364 N N . ASP B 1 55 ? 6.926 -2.02 -16.422 1 82.56 55 ASP B N 1
ATOM 1365 C CA . ASP B 1 55 ? 6.273 -1.531 -15.211 1 82.56 55 ASP B CA 1
ATOM 1366 C C . ASP B 1 55 ? 4.938 -2.23 -14.984 1 82.56 55 ASP B C 1
ATOM 1368 O O . ASP B 1 55 ? 4.223 -2.539 -15.938 1 82.56 55 ASP B O 1
ATOM 1372 N N . THR B 1 56 ? 4.754 -2.541 -13.781 1 86.12 56 THR B N 1
ATOM 1373 C CA . THR B 1 56 ? 3.52 -3.266 -13.492 1 86.12 56 THR B CA 1
ATOM 1374 C C . THR B 1 56 ? 2.727 -2.562 -12.391 1 86.12 56 THR B C 1
ATOM 1376 O O . THR B 1 56 ? 3.307 -2.02 -11.453 1 86.12 56 THR B O 1
ATOM 1379 N N . LEU B 1 57 ? 1.477 -2.549 -12.664 1 89.56 57 LEU B N 1
ATOM 1380 C CA . LEU B 1 57 ? 0.522 -2.049 -11.68 1 89.56 57 LEU B CA 1
ATOM 1381 C C . LEU B 1 57 ? -0.376 -3.174 -11.18 1 89.56 57 LEU B C 1
ATOM 1383 O O . LEU B 1 57 ? -1.019 -3.863 -11.969 1 89.56 57 LEU B O 1
ATOM 1387 N N . VAL B 1 58 ? -0.261 -3.426 -9.875 1 93.38 58 VAL B N 1
ATOM 1388 C CA . VAL B 1 58 ? -1.124 -4.434 -9.266 1 93.38 58 VAL B CA 1
ATOM 1389 C C . VAL B 1 58 ? -2.016 -3.781 -8.211 1 93.38 58 VAL B C 1
ATOM 1391 O O . VAL B 1 58 ? -1.525 -3.082 -7.32 1 93.38 58 VAL B O 1
ATOM 1394 N N . CYS B 1 59 ? -3.283 -4.004 -8.289 1 94.94 59 CYS B N 1
ATOM 1395 C CA . CYS B 1 59 ? -4.23 -3.449 -7.328 1 94.94 59 CYS B CA 1
ATOM 1396 C C . CYS B 1 59 ? -4.898 -4.555 -6.52 1 94.94 59 CYS B C 1
ATOM 1398 O O . CYS B 1 59 ? -5.445 -5.504 -7.086 1 94.94 59 CYS B O 1
ATOM 1400 N N . PHE B 1 60 ? -4.797 -4.422 -5.215 1 96.12 60 PHE B N 1
ATOM 1401 C CA . PHE B 1 60 ? -5.445 -5.336 -4.281 1 96.12 60 PHE B CA 1
ATOM 1402 C C . PHE B 1 60 ? -6.66 -4.676 -3.639 1 96.12 60 PHE B C 1
ATOM 1404 O O . PHE B 1 60 ? -6.523 -3.707 -2.889 1 96.12 60 PHE B O 1
ATOM 1411 N N . GLN B 1 61 ? -7.812 -5.195 -3.92 1 94.5 61 GLN B N 1
ATOM 1412 C CA . GLN B 1 61 ? -9.039 -4.742 -3.273 1 94.5 61 GLN B CA 1
ATOM 1413 C C . GLN B 1 61 ? -9.469 -5.711 -2.176 1 94.5 61 GLN B C 1
ATOM 1415 O O . GLN B 1 61 ? -9.5 -6.926 -2.385 1 94.5 61 GLN B O 1
ATOM 1420 N N . PHE B 1 62 ? -9.797 -5.125 -1.085 1 93.56 62 PHE B N 1
ATOM 1421 C CA . PHE B 1 62 ? -10.117 -5.941 0.083 1 93.56 62 PHE B CA 1
ATOM 1422 C C . PHE B 1 62 ? -11.625 -6.039 0.281 1 93.56 62 PHE B C 1
ATOM 1424 O O . PHE B 1 62 ? -12.289 -5.031 0.535 1 93.56 62 PHE B O 1
ATOM 1431 N N . GLU B 1 63 ? -12.094 -7.188 0.163 1 91.94 63 GLU B N 1
ATOM 1432 C CA . GLU B 1 63 ? -13.484 -7.477 0.493 1 91.94 63 GLU B CA 1
ATOM 1433 C C . GLU B 1 63 ? -13.586 -8.352 1.739 1 91.94 63 GLU B C 1
ATOM 1435 O O . GLU B 1 63 ? -12.57 -8.766 2.295 1 91.94 63 GLU B O 1
ATOM 1440 N N . LYS B 1 64 ? -14.781 -8.531 2.211 1 90.06 64 LYS B N 1
ATOM 1441 C CA . LYS B 1 64 ? -15.016 -9.273 3.449 1 90.06 64 LYS B CA 1
ATOM 1442 C C . LYS B 1 64 ? -14.516 -10.711 3.332 1 90.06 64 LYS B C 1
ATOM 1444 O O . LYS B 1 64 ? -13.906 -11.242 4.262 1 90.06 64 LYS B O 1
ATOM 1449 N N . ASP B 1 65 ? -14.734 -11.352 2.166 1 94.88 65 ASP B N 1
ATOM 1450 C CA . ASP B 1 65 ? -14.477 -12.781 2.078 1 94.88 65 ASP B CA 1
ATOM 1451 C C . ASP B 1 65 ? -13.391 -13.086 1.042 1 94.88 65 ASP B C 1
ATOM 1453 O O . ASP B 1 65 ? -12.977 -14.234 0.887 1 94.88 65 ASP B O 1
ATOM 1457 N N . LYS B 1 66 ? -12.945 -12.008 0.356 1 96.75 66 LYS B N 1
ATOM 1458 C CA . LYS B 1 66 ? -11.953 -12.266 -0.686 1 96.75 66 LYS B CA 1
ATOM 1459 C C . LYS B 1 66 ? -11.125 -11.016 -0.973 1 96.75 66 LYS B C 1
ATOM 1461 O O . LYS B 1 66 ? -11.492 -9.914 -0.564 1 96.75 66 LYS B O 1
ATOM 1466 N N . PHE B 1 67 ? -10.008 -11.25 -1.595 1 96.62 67 PHE B N 1
ATOM 1467 C CA . PHE B 1 67 ? -9.234 -10.211 -2.27 1 96.62 67 PHE B CA 1
ATOM 1468 C C . PHE B 1 67 ? -9.516 -10.219 -3.768 1 96.62 67 PHE B C 1
ATOM 1470 O O . PHE B 1 67 ? -9.586 -11.281 -4.387 1 96.62 67 PHE B O 1
ATOM 1477 N N . LEU B 1 68 ? -9.727 -9.109 -4.301 1 96.75 68 LEU B N 1
ATOM 1478 C CA . LEU B 1 68 ? -9.727 -8.938 -5.75 1 96.75 68 LEU B CA 1
ATOM 1479 C C . LEU B 1 68 ? -8.43 -8.297 -6.223 1 96.75 68 LEU B C 1
ATOM 1481 O O . LEU B 1 68 ? -8.047 -7.23 -5.738 1 96.75 68 LEU B O 1
ATOM 1485 N N . VAL B 1 69 ? -7.719 -9 -7.062 1 96.75 69 VAL B N 1
ATOM 1486 C CA . VAL B 1 69 ? -6.426 -8.539 -7.555 1 96.75 69 VAL B CA 1
ATOM 1487 C C . VAL B 1 69 ? -6.547 -8.133 -9.023 1 96.75 69 VAL B C 1
ATOM 1489 O O . VAL B 1 69 ? -6.801 -8.984 -9.883 1 96.75 69 VAL B O 1
ATOM 1492 N N . GLN B 1 70 ? -6.43 -6.91 -9.242 1 95.81 70 GLN B N 1
ATOM 1493 C CA . GLN B 1 70 ? -6.508 -6.387 -10.602 1 95.81 70 GLN B CA 1
ATOM 1494 C C . GLN B 1 70 ? -5.117 -6.25 -11.219 1 95.81 70 GLN B C 1
ATOM 1496 O O . GLN B 1 70 ? -4.242 -5.598 -10.641 1 95.81 70 GLN B O 1
ATOM 1501 N N . LEU B 1 71 ? -4.941 -6.824 -12.32 1 93.88 71 LEU B N 1
ATOM 1502 C CA . LEU B 1 71 ? -3.713 -6.723 -13.102 1 93.88 71 LEU B CA 1
ATOM 1503 C C . LEU B 1 71 ? -3.895 -5.777 -14.281 1 93.88 71 LEU B C 1
ATOM 1505 O O . LEU B 1 71 ? -4.98 -5.23 -14.484 1 93.88 71 LEU B O 1
ATOM 1509 N N . PRO B 1 72 ? -2.842 -5.496 -15.023 1 88.75 72 PRO B N 1
ATOM 1510 C CA . PRO B 1 72 ? -2.924 -4.473 -16.062 1 88.75 72 PRO B CA 1
ATOM 1511 C C . PRO B 1 72 ? -4.004 -4.773 -17.109 1 88.75 72 PRO B C 1
ATOM 1513 O O . PRO B 1 72 ? -4.598 -3.848 -17.672 1 88.75 72 PRO B O 1
ATOM 1516 N N . THR B 1 73 ? -4.199 -5.992 -17.344 1 89.12 73 THR B N 1
ATOM 1517 C CA . THR B 1 73 ? -5.238 -6.379 -18.281 1 89.12 73 THR B CA 1
ATOM 1518 C C . THR B 1 73 ? -6.055 -7.555 -17.75 1 89.12 73 THR B C 1
ATOM 1520 O O . THR B 1 73 ? -5.617 -8.25 -16.828 1 89.12 73 THR B O 1
ATOM 1523 N N . GLY B 1 74 ? -7.367 -7.625 -18.281 1 91.38 74 GLY B N 1
ATOM 1524 C CA . GLY B 1 74 ? -8.211 -8.742 -17.891 1 91.38 74 GLY B CA 1
ATOM 1525 C C . GLY B 1 74 ? -9.078 -8.453 -16.672 1 91.38 74 GLY B C 1
ATOM 1526 O O . GLY B 1 74 ? -9.062 -7.336 -16.156 1 91.38 74 GLY B O 1
ATOM 1527 N N . LYS B 1 75 ? -9.812 -9.469 -16.281 1 94.5 75 LYS B N 1
ATOM 1528 C CA . LYS B 1 75 ? -10.664 -9.359 -15.102 1 94.5 75 LYS B CA 1
ATOM 1529 C C . LYS B 1 75 ? -9.859 -9.562 -13.82 1 94.5 75 LYS B C 1
ATOM 1531 O O . LYS B 1 75 ? -8.82 -10.227 -13.836 1 94.5 75 LYS B O 1
ATOM 1536 N N . PRO B 1 76 ? -10.375 -8.961 -12.766 1 95.75 76 PRO B N 1
ATOM 1537 C CA . PRO B 1 76 ? -9.688 -9.195 -11.5 1 95.75 76 PRO B CA 1
ATOM 1538 C C . PRO B 1 76 ? -9.656 -10.672 -11.102 1 95.75 76 PRO B C 1
ATOM 1540 O O . PRO B 1 76 ? -10.617 -11.398 -11.359 1 95.75 76 PRO B O 1
ATOM 1543 N N . LEU B 1 77 ? -8.57 -11.078 -10.531 1 96.94 77 LEU B N 1
ATOM 1544 C CA . LEU B 1 77 ? -8.453 -12.406 -9.945 1 96.94 77 LEU B CA 1
ATOM 1545 C C . LEU B 1 77 ? -8.93 -12.406 -8.492 1 96.94 77 LEU B C 1
ATOM 1547 O O . LEU B 1 77 ? -8.758 -11.414 -7.781 1 96.94 77 LEU B O 1
ATOM 1551 N N . SER B 1 78 ? -9.484 -13.5 -8.07 1 97 78 SER B N 1
ATOM 1552 C CA . SER B 1 78 ? -10.031 -13.609 -6.723 1 97 78 SER B CA 1
ATOM 1553 C C . SER B 1 78 ? -9.203 -14.555 -5.863 1 97 78 SER B C 1
ATOM 1555 O O . SER B 1 78 ? -8.766 -15.609 -6.336 1 97 78 SER B O 1
ATOM 1557 N N . PHE B 1 79 ? -8.938 -14.18 -4.695 1 98.12 79 PHE B N 1
ATOM 1558 C CA . PHE B 1 79 ? -8.305 -15.023 -3.686 1 98.12 79 PHE B CA 1
ATOM 1559 C C . PHE B 1 79 ? -9.062 -14.945 -2.365 1 98.12 79 PHE B C 1
ATOM 1561 O O . PHE B 1 79 ? -9.328 -13.852 -1.86 1 98.12 79 PHE B O 1
ATOM 1568 N N . PRO B 1 80 ? -9.391 -16.094 -1.787 1 97.81 80 PRO B N 1
ATOM 1569 C CA . PRO B 1 80 ? -10.219 -16.047 -0.582 1 97.81 80 PRO B CA 1
ATOM 1570 C C . PRO B 1 80 ? -9.461 -15.539 0.642 1 97.81 80 PRO B C 1
ATOM 1572 O O . PRO B 1 80 ? -8.25 -15.766 0.756 1 97.81 80 PRO B O 1
ATOM 1575 N N . VAL B 1 81 ? -10.18 -14.836 1.478 1 97.12 81 VAL B N 1
ATOM 1576 C CA . VAL B 1 81 ? -9.656 -14.578 2.812 1 97.12 81 VAL B CA 1
ATOM 1577 C C . VAL B 1 81 ? -9.656 -15.867 3.631 1 97.12 81 VAL B C 1
ATOM 1579 O O . VAL B 1 81 ? -10.71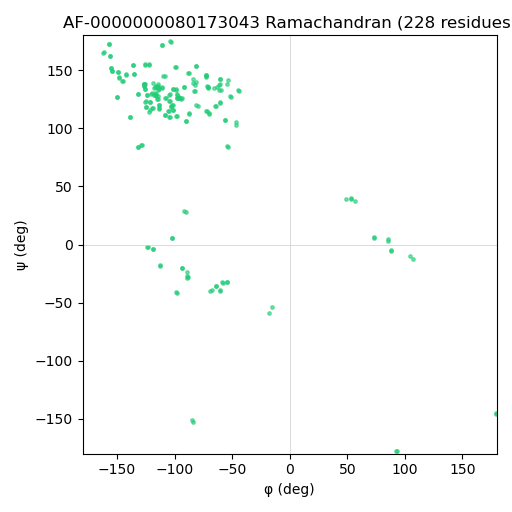9 -16.375 4.008 1 97.12 81 VAL B O 1
ATOM 1582 N N . ARG B 1 82 ? -8.602 -16.406 3.975 1 97.44 82 ARG B N 1
ATOM 1583 C CA . ARG B 1 82 ? -8.508 -17.734 4.559 1 97.44 82 ARG B CA 1
ATOM 1584 C C . ARG B 1 82 ? -8.523 -17.672 6.082 1 97.44 82 ARG B C 1
ATOM 1586 O O . ARG B 1 82 ? -8.773 -18.672 6.75 1 97.44 82 ARG B O 1
ATOM 1593 N N . PHE B 1 83 ? -8.211 -16.516 6.621 1 95.19 83 PHE B N 1
ATOM 1594 C CA . PHE B 1 83 ? -8.281 -16.281 8.055 1 95.19 83 PHE B CA 1
ATOM 1595 C C . PHE B 1 83 ? -8.492 -14.797 8.352 1 95.19 83 PHE B C 1
ATOM 1597 O O . PHE B 1 83 ? -8.125 -13.938 7.547 1 95.19 83 PHE B O 1
ATOM 1604 N N . PRO B 1 84 ? -9.141 -14.539 9.406 1 89.38 84 PRO B N 1
ATOM 1605 C CA . PRO B 1 84 ? -9.461 -13.148 9.734 1 89.38 84 PRO B CA 1
ATOM 1606 C C . PRO B 1 84 ? -8.211 -12.281 9.906 1 89.38 84 PRO B C 1
ATOM 1608 O O . PRO B 1 84 ? -7.266 -12.688 10.594 1 89.38 84 PRO B O 1
ATOM 1611 N N . ILE B 1 85 ? -8.133 -11.281 9.148 1 80.62 85 ILE B N 1
ATOM 1612 C CA . ILE B 1 85 ? -7.129 -10.242 9.367 1 80.62 85 ILE B CA 1
ATOM 1613 C C . ILE B 1 85 ? -7.812 -8.891 9.562 1 80.62 85 ILE B C 1
ATOM 1615 O O . ILE B 1 85 ? -8.586 -8.453 8.703 1 80.62 85 ILE B O 1
ATOM 1619 N N . GLU B 1 86 ? -7.676 -8.32 10.734 1 76.69 86 GLU B N 1
ATOM 1620 C CA . GLU B 1 86 ? -8.352 -7.078 11.078 1 76.69 86 GLU B CA 1
ATOM 1621 C C . GLU B 1 86 ? -7.785 -5.902 10.289 1 76.69 86 GLU B C 1
ATOM 1623 O O . GLU B 1 86 ? -8.523 -5 9.891 1 76.69 86 GLU B O 1
ATOM 1628 N N . GLU B 1 87 ? -6.391 -5.977 10.164 1 88.31 87 GLU B N 1
ATOM 1629 C CA . GLU B 1 87 ? -5.742 -4.855 9.492 1 88.31 87 GLU B CA 1
ATOM 1630 C C . GLU B 1 87 ? -4.5 -5.312 8.734 1 88.31 87 GLU B C 1
ATOM 1632 O O . GLU B 1 87 ? -3.793 -6.219 9.172 1 88.31 87 GLU B O 1
ATOM 1637 N N . ILE B 1 88 ? -4.219 -4.703 7.531 1 94.62 88 ILE B N 1
ATOM 1638 C CA . ILE B 1 88 ? -2.975 -4.902 6.797 1 94.62 88 ILE B CA 1
ATOM 1639 C C . ILE B 1 88 ? -1.926 -3.904 7.285 1 94.62 88 ILE B C 1
ATOM 1641 O O . ILE B 1 88 ? -2.1 -2.691 7.137 1 94.62 88 ILE B O 1
ATOM 1645 N N . THR B 1 89 ? -0.843 -4.414 7.961 1 96.5 89 THR B N 1
ATOM 1646 C CA . THR B 1 89 ? 0.17 -3.512 8.492 1 96.5 89 THR B CA 1
ATOM 1647 C C . THR B 1 89 ? 1.551 -3.865 7.949 1 96.5 89 THR B C 1
ATOM 1649 O O . THR B 1 89 ? 2.543 -3.221 8.297 1 96.5 89 THR B O 1
ATOM 1652 N N . TYR B 1 90 ? 1.58 -4.914 7.16 1 97.44 90 TYR B N 1
ATOM 1653 C CA . TYR B 1 90 ? 2.848 -5.375 6.602 1 97.44 90 TYR B CA 1
ATOM 1654 C C . TYR B 1 90 ? 2.762 -5.508 5.086 1 97.44 90 TYR B C 1
ATOM 1656 O O . TYR B 1 90 ? 1.76 -5.992 4.555 1 97.44 90 TYR B O 1
ATOM 1664 N N . LEU B 1 91 ? 3.742 -5.102 4.383 1 96.75 91 LEU B N 1
ATOM 1665 C CA . LEU B 1 91 ? 3.887 -5.324 2.949 1 96.75 91 LEU B CA 1
ATOM 1666 C C . LEU B 1 91 ? 5.34 -5.605 2.586 1 96.75 91 LEU B C 1
ATOM 1668 O O . LEU B 1 91 ? 6.254 -5.082 3.225 1 96.75 91 LEU B O 1
ATOM 1672 N N . SER B 1 92 ? 5.57 -6.367 1.67 1 96.38 92 SER B N 1
ATOM 1673 C CA . SER B 1 92 ? 6.906 -6.566 1.108 1 96.38 92 SER B CA 1
ATOM 1674 C C . SER B 1 92 ? 6.836 -6.914 -0.375 1 96.38 92 SER B C 1
ATOM 1676 O O . SER B 1 92 ? 5.832 -7.461 -0.843 1 96.38 92 SER B O 1
ATOM 1678 N N . ILE B 1 93 ? 7.793 -6.523 -1.092 1 93.56 93 ILE B N 1
ATOM 1679 C CA . ILE B 1 93 ? 7.918 -6.805 -2.518 1 93.56 93 ILE B CA 1
ATOM 1680 C C . ILE B 1 93 ? 9.281 -7.438 -2.801 1 93.56 93 ILE B C 1
ATOM 1682 O O . ILE B 1 93 ? 10.297 -7.004 -2.256 1 93.56 93 ILE B O 1
ATOM 1686 N N . SER B 1 94 ? 9.25 -8.406 -3.582 1 91.19 94 SER B N 1
ATOM 1687 C CA . SER B 1 94 ? 10.5 -9.047 -3.969 1 91.19 94 SER B CA 1
ATOM 1688 C C . SER B 1 94 ? 10.742 -8.93 -5.469 1 91.19 94 SER B C 1
ATOM 1690 O O . SER B 1 94 ? 9.812 -9.062 -6.27 1 91.19 94 SER B O 1
ATOM 1692 N N . TYR B 1 95 ? 11.969 -8.578 -5.852 1 85.38 95 TYR B N 1
ATOM 1693 C CA . TYR B 1 95 ? 12.5 -8.547 -7.211 1 85.38 95 TYR B CA 1
ATOM 1694 C C . TYR B 1 95 ? 11.93 -7.371 -7.992 1 85.38 95 TYR B C 1
ATOM 1696 O O . TYR B 1 95 ? 12.07 -7.305 -9.219 1 85.38 95 TYR B O 1
ATOM 1704 N N . LEU B 1 96 ? 11.195 -6.492 -7.41 1 81.81 96 LEU B N 1
ATOM 1705 C CA . LEU B 1 96 ? 10.711 -5.246 -8 1 81.81 96 LEU B CA 1
ATOM 1706 C C . LEU B 1 96 ? 11.094 -4.051 -7.133 1 81.81 96 LEU B C 1
ATOM 1708 O O . LEU B 1 96 ? 11.406 -4.211 -5.953 1 81.81 96 LEU B O 1
ATOM 1712 N N . GLN B 1 97 ? 11.172 -2.992 -7.766 1 84.69 97 GLN B N 1
ATOM 1713 C CA . GLN B 1 97 ? 11.32 -1.74 -7.031 1 84.69 97 GLN B CA 1
ATOM 1714 C C . GLN B 1 97 ? 9.969 -1.062 -6.82 1 84.69 97 GLN B C 1
ATOM 1716 O O . GLN B 1 97 ? 9.211 -0.866 -7.77 1 84.69 97 GLN B O 1
ATOM 1721 N N . LEU B 1 98 ? 9.688 -0.761 -5.578 1 87.88 98 LEU B N 1
ATOM 1722 C CA . LEU B 1 98 ? 8.453 -0.068 -5.227 1 87.88 98 LEU B CA 1
ATOM 1723 C C . LEU B 1 98 ? 8.508 1.394 -5.66 1 87.88 98 LEU B C 1
ATOM 1725 O O . LEU B 1 98 ? 9.352 2.154 -5.18 1 87.88 98 LEU B O 1
ATOM 1729 N N . LYS B 1 99 ? 7.656 1.795 -6.598 1 87.62 99 LYS B N 1
ATOM 1730 C CA . LYS B 1 99 ? 7.648 3.164 -7.105 1 87.62 99 LYS B CA 1
ATOM 1731 C C . LYS B 1 99 ? 6.566 3.996 -6.422 1 87.62 99 LYS B C 1
ATOM 1733 O O . LYS B 1 99 ? 6.785 5.168 -6.109 1 87.62 99 LYS B O 1
ATOM 1738 N N . SER B 1 100 ? 5.426 3.408 -6.242 1 92.06 100 SER B N 1
ATOM 1739 C CA . SER B 1 100 ? 4.352 4.156 -5.598 1 92.06 100 SER B CA 1
ATOM 1740 C C . SER B 1 100 ? 3.355 3.221 -4.922 1 92.06 100 SER B C 1
ATOM 1742 O O . SER B 1 100 ? 3.244 2.051 -5.293 1 92.06 100 SER B O 1
ATOM 1744 N N . ILE B 1 101 ? 2.752 3.711 -3.914 1 93.06 101 ILE B N 1
ATOM 1745 C CA . ILE B 1 101 ? 1.629 3.07 -3.24 1 93.06 101 ILE B CA 1
ATOM 1746 C C . ILE B 1 101 ? 0.415 3.998 -3.266 1 93.06 101 ILE B C 1
ATOM 1748 O O . ILE B 1 101 ? 0.502 5.156 -2.854 1 93.06 101 ILE B O 1
ATOM 1752 N N . THR B 1 102 ? -0.645 3.477 -3.824 1 92.25 102 THR B N 1
ATOM 1753 C CA . THR B 1 102 ? -1.908 4.203 -3.793 1 92.25 102 THR B CA 1
ATOM 1754 C C . THR B 1 102 ? -2.891 3.541 -2.832 1 92.25 102 THR B C 1
ATOM 1756 O O . THR B 1 102 ? -3.127 2.334 -2.914 1 92.25 102 THR B O 1
ATOM 1759 N N . ILE B 1 103 ? -3.361 4.352 -1.953 1 91.94 103 ILE B N 1
ATOM 1760 C CA . ILE B 1 103 ? -4.285 3.85 -0.943 1 91.94 103 ILE B CA 1
ATOM 1761 C C . ILE B 1 103 ? -5.664 4.473 -1.154 1 91.94 103 ILE B C 1
ATOM 1763 O O . ILE B 1 103 ? -5.793 5.695 -1.257 1 91.94 103 ILE B O 1
ATOM 1767 N N . ASN B 1 104 ? -6.609 3.592 -1.385 1 87.25 104 ASN B N 1
ATOM 1768 C CA . ASN B 1 104 ? -8.016 3.998 -1.397 1 87.25 104 ASN B CA 1
ATOM 1769 C C . ASN B 1 104 ? -8.695 3.695 -0.067 1 87.25 104 ASN B C 1
ATOM 1771 O O . ASN B 1 104 ? -8.602 2.58 0.446 1 87.25 104 ASN B O 1
ATOM 1775 N N . GLU B 1 105 ? -9.227 4.672 0.393 1 75 105 GLU B N 1
ATOM 1776 C CA . GLU B 1 105 ? -9.914 4.527 1.673 1 75 105 GLU B CA 1
ATOM 1777 C C . GLU B 1 105 ? -11.367 4.992 1.575 1 75 105 GLU B C 1
ATOM 1779 O O . GLU B 1 105 ? -11.695 5.859 0.763 1 75 105 GLU B O 1
ATOM 1784 N N . ALA B 1 106 ? -12.203 4.137 1.903 1 64.31 106 ALA B N 1
ATOM 1785 C CA . ALA B 1 106 ? -13.602 4.562 1.997 1 64.31 106 ALA B CA 1
ATOM 1786 C C . ALA B 1 106 ? -13.938 5.008 3.416 1 64.31 106 ALA B C 1
ATOM 1788 O O . ALA B 1 106 ? -13.367 4.508 4.387 1 64.31 106 ALA B O 1
ATOM 1789 N N . SER B 1 107 ? -14.586 6.074 3.168 1 57.44 107 SER B N 1
ATOM 1790 C CA . SER B 1 107 ? -15.266 6.328 4.438 1 57.44 107 SER B CA 1
ATOM 1791 C C . SER B 1 107 ? -16.078 5.121 4.883 1 57.44 107 SER B C 1
ATOM 1793 O O . SER B 1 107 ? -16.406 4.25 4.07 1 57.44 107 SER B O 1
ATOM 1795 N N . ARG B 1 108 ? -16.156 4.707 5.957 1 51.19 108 ARG B N 1
ATOM 1796 C CA . ARG B 1 108 ? -16.828 3.516 6.477 1 51.19 108 ARG B CA 1
ATOM 1797 C C . ARG B 1 108 ? -17.812 2.947 5.461 1 51.19 108 ARG B C 1
ATOM 1799 O O . ARG B 1 108 ? -17.922 1.729 5.32 1 51.19 108 ARG B O 1
ATOM 1806 N N . ASN B 1 109 ? -18.625 3.453 4.949 1 42.91 109 ASN B N 1
ATOM 1807 C CA . ASN B 1 109 ? -19.781 2.758 4.375 1 42.91 109 ASN B CA 1
ATOM 1808 C C . ASN B 1 109 ? -19.516 2.346 2.928 1 42.91 109 ASN B C 1
ATOM 1810 O O . ASN B 1 109 ? -20.359 1.725 2.291 1 42.91 109 ASN B O 1
ATOM 1814 N N . ARG B 1 110 ? -18.656 3.039 2.055 1 38.34 110 ARG B N 1
ATOM 1815 C CA . ARG B 1 110 ? -18.922 2.777 0.644 1 38.34 110 ARG B CA 1
ATOM 1816 C C . ARG B 1 110 ? -17.766 2.027 -0.003 1 38.34 110 ARG B C 1
ATOM 1818 O O . ARG B 1 110 ? -16.625 2.123 0.456 1 38.34 110 ARG B O 1
ATOM 1825 N N . GLY B 1 111 ? -17.844 0.953 -0.806 1 38.88 111 GLY B N 1
ATOM 1826 C CA . GLY B 1 111 ? -17 0.084 -1.604 1 38.88 111 GLY B CA 1
ATOM 1827 C C . GLY B 1 111 ? -16.141 0.841 -2.598 1 38.88 111 GLY B C 1
ATOM 1828 O O . GLY B 1 111 ? -16.656 1.584 -3.434 1 38.88 111 GLY B O 1
ATOM 1829 N N . ALA B 1 112 ? -15 1.399 -2.363 1 41.09 112 ALA B N 1
ATOM 1830 C CA . ALA B 1 112 ? -14.297 2.217 -3.348 1 41.09 112 ALA B CA 1
ATOM 1831 C C . ALA B 1 112 ? -13.57 1.342 -4.367 1 41.09 112 ALA B C 1
ATOM 1833 O O . ALA B 1 112 ? -13.047 0.278 -4.023 1 41.09 112 ALA B O 1
ATOM 1834 N N . ALA B 1 113 ? -13.867 1.402 -5.684 1 42.06 113 ALA B N 1
ATOM 1835 C CA . ALA B 1 113 ? -13.32 0.69 -6.84 1 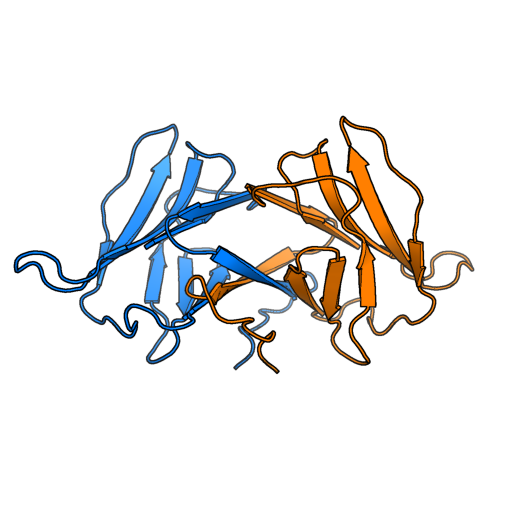42.06 113 ALA B CA 1
ATOM 1836 C C . ALA B 1 113 ? -11.906 1.159 -7.156 1 42.06 113 ALA B C 1
ATOM 1838 O O . ALA B 1 113 ? -11.531 2.291 -6.836 1 42.06 113 ALA B O 1
ATOM 1839 N N . CYS B 1 114 ? -10.859 0.308 -7.445 1 42.28 114 CYS B N 1
ATOM 1840 C CA . CYS B 1 114 ? -9.523 0.611 -7.953 1 42.28 114 CYS B CA 1
ATOM 1841 C C . CYS B 1 114 ? -9.594 1.624 -9.094 1 42.28 114 CYS B C 1
ATOM 1843 O O . CYS B 1 114 ? -10.555 1.636 -9.859 1 42.28 114 CYS B O 1
ATOM 1845 N N . PRO B 1 115 ? -8.734 2.67 -9 1 39.31 115 PRO B N 1
ATOM 1846 C CA . PRO B 1 115 ? -8.789 3.67 -10.062 1 39.31 115 PRO B CA 1
ATOM 1847 C C . PRO B 1 115 ? -8.586 3.064 -11.453 1 39.31 115 PRO B C 1
ATOM 1849 O O . PRO B 1 115 ? -7.805 2.125 -11.609 1 39.31 115 PRO B O 1
ATOM 1852 N N . THR B 1 116 ? -9.672 2.977 -12.266 1 35.28 116 THR B N 1
ATOM 1853 C CA . THR B 1 116 ? -9.57 2.557 -13.656 1 35.28 116 THR B CA 1
ATOM 1854 C C . THR B 1 116 ? -8.641 3.482 -14.438 1 35.28 116 THR B C 1
ATOM 1856 O O . THR B 1 116 ? -8.586 4.684 -14.172 1 35.28 116 THR B O 1
#